Protein AF-A0AAD5XV17-F1 (afdb_monomer)

Solvent-accessible surface area (backbone atoms only — not comparable to full-atom values): 14178 Å² total; per-residue (Å²): 140,89,82,87,85,79,83,59,68,72,59,53,64,51,55,61,66,57,75,76,60,83,88,64,89,83,74,47,73,63,58,50,52,44,51,54,41,45,53,41,45,53,62,19,65,78,64,78,39,76,75,42,46,51,56,37,34,54,51,50,46,48,44,51,76,70,63,31,58,96,79,44,56,69,68,68,70,37,60,87,50,55,76,66,59,27,37,53,48,52,24,41,49,46,41,48,51,55,50,28,56,75,69,77,46,57,70,95,65,80,87,77,72,55,67,68,62,52,30,28,78,70,71,76,42,80,38,68,50,76,50,83,78,93,61,105,62,78,57,53,60,57,48,38,50,47,46,43,59,32,37,38,74,72,35,37,65,58,52,48,53,51,29,53,50,46,29,54,56,29,62,32,72,70,38,43,74,78,36,93,60,65,44,54,52,62,56,30,69,76,32,71,90,66,43,73,55,69,73,59,48,64,37,64,90,46,30,53,62,48,47,51,50,34,52,51,45,54,56,51,48,51,24,56,74,70,75,43,50,70,66,60,50,52,73,58,36,76,47,75,49,113

Nearest PDB structures (foldseek):
  7q5s-assembly1_C  TM=8.677E-01  e=3.007E-10  Thermochaetoides thermophila DSM 1495
  8psl-assembly1_G  TM=8.415E-01  e=9.198E-10  Saccharomyces cerevisiae
  6ql9-assembly1_L  TM=8.470E-01  e=1.216E-09  Saccharomyces cerevisiae S288C
  8psp-assembly1_G  TM=8.493E-01  e=1.938E-09  Saccharomyces cerevisiae
  4v58-assembly1_H  TM=8.532E-01  e=2.814E-09  Thermomyces lanuginosus

Secondary structure (DSSP, 8-state):
----SSSSHHHHHHHHHHTTS---TT--HHHHHHHHHHHHHHHHHHHT-HHHHHHHHHHHHHIIIIISGGG--HHHHGGGS-HHHHHHHHHHHHHHHHHHHHTT----------HHHHHHHTTS---EEE-----S-THHHHHHHHHHHHTHHHHHHHHHHHHHHHHHHHTSHHHHHH-S----HHHHHH-GGGSPPHHHHHSHHHHHHHHHHHHHHHHHHHHHHTT--HHHHHHT-SEEE-

Sequence (242 aa):
MSYDSYSFMGGESIKESFSANAVEDETTELELAVNVLGIALKAAAEADGRGKYALVAVIFAHLHSRLLSDNNDIHAVARNFSSESRASIIRTYYLAHTALKRHDLLPPAPIESSALFAAAKSGRANLLAVFGGQGNVEEYFDELVVLFNTYEAHARNFITQGALTLAHHSSSSEAQANYSSKIDVLGWLANAGSRPSTEHLLATHLSLPLIGLTQLTNYYITFKILEKTPGELRDMLAGELG

Foldseek 3Di:
DDDDDPPPPVVVVLVVVVVPDDDDPDDDPLLVLLVSLLVLLVVCVVVVDLVSLLVNLVSLVCCVVPVCPPLHDLCVSLVPPDPVSSLSSLQSNLSNQLVCVVSVSHPDDPLRDDPQLVCLVVVNDAAEAEQDDDDLDLCLLVLVLSLCRSVVNFQVVVLVVLQVVQQVVCPDPVNCVVPVDGRRSVVCSVDVVPDDDSVVCSPCSNVVSSSVSSSVSVLRSVCVSSVHDSVVVVVSHPYYYD

pLDDT: mean 84.74, std 16.41, range [33.69, 98.19]

InterPro domains:
  IPR001227 Acyl transferase domain superfamily [G3DSA:3.40.366.10] (113-242)
  IPR041099 Fatty acid synthase subunit beta, N-terminal domain [PF17828] (20-98)
  IPR050830 Fungal fatty acid synthase [PTHR10982] (70-240)

Structure (mmCIF, N/CA/C/O backbone):
data_AF-A0AAD5XV17-F1
#
_entry.id   AF-A0AAD5XV17-F1
#
loop_
_atom_site.group_PDB
_atom_site.id
_atom_site.type_symbol
_atom_site.label_atom_id
_atom_site.label_alt_id
_atom_site.label_comp_id
_atom_site.label_asym_id
_atom_site.label_entity_id
_atom_site.label_seq_id
_atom_site.pdbx_PDB_ins_code
_atom_site.Cartn_x
_atom_site.Cartn_y
_atom_site.Cartn_z
_atom_site.occupancy
_atom_site.B_iso_or_equiv
_atom_site.auth_seq_id
_atom_site.auth_comp_id
_atom_site.auth_asym_id
_atom_site.auth_atom_id
_atom_site.pdbx_PDB_model_num
ATOM 1 N N . MET A 1 1 ? 23.728 5.479 -44.734 1.00 38.00 1 MET A N 1
ATOM 2 C CA . MET A 1 1 ? 23.808 4.667 -43.503 1.00 38.00 1 MET A CA 1
ATOM 3 C C . MET A 1 1 ? 24.568 5.467 -42.463 1.00 38.00 1 MET A C 1
ATOM 5 O O . MET A 1 1 ? 25.773 5.611 -42.591 1.00 38.00 1 MET A O 1
ATOM 9 N N . SER A 1 2 ? 23.868 6.053 -41.498 1.00 33.69 2 SER A N 1
ATOM 10 C CA . SER A 1 2 ? 24.474 6.608 -40.287 1.00 33.69 2 SER A CA 1
ATOM 11 C C . SER A 1 2 ? 23.396 6.524 -39.213 1.00 33.69 2 SER A C 1
ATOM 13 O O . SER A 1 2 ? 22.339 7.131 -39.366 1.00 33.69 2 SER A O 1
ATOM 15 N N . TYR A 1 3 ? 23.609 5.647 -38.237 1.00 35.97 3 TYR A N 1
ATOM 16 C CA . TYR A 1 3 ? 22.727 5.422 -37.098 1.00 35.97 3 TYR A CA 1
ATOM 17 C C . TYR A 1 3 ? 23.517 5.742 -35.824 1.00 35.97 3 TYR A C 1
ATOM 19 O O . TYR A 1 3 ? 24.700 5.418 -35.732 1.00 35.97 3 TYR A O 1
ATOM 27 N N . ASP A 1 4 ? 22.800 6.352 -34.883 1.00 37.97 4 ASP A N 1
ATOM 28 C CA . ASP A 1 4 ? 23.022 6.394 -33.437 1.00 37.97 4 ASP A CA 1
ATOM 29 C C . ASP A 1 4 ? 24.173 7.215 -32.846 1.00 37.97 4 ASP A C 1
ATOM 31 O O . ASP A 1 4 ? 25.279 6.743 -32.607 1.00 37.97 4 ASP A O 1
ATOM 35 N N . SER A 1 5 ? 23.819 8.431 -32.419 1.00 34.31 5 SER A N 1
ATOM 36 C CA . SER A 1 5 ? 24.533 9.187 -31.378 1.00 34.31 5 SER A CA 1
ATOM 37 C C . SER A 1 5 ? 23.618 9.786 -30.293 1.00 34.31 5 SER A C 1
ATOM 39 O O . SER A 1 5 ? 24.092 10.514 -29.426 1.00 34.31 5 SER A O 1
ATOM 41 N N . TYR A 1 6 ? 22.318 9.458 -30.261 1.00 38.41 6 TYR A N 1
ATOM 42 C CA . TYR A 1 6 ? 21.361 10.115 -29.349 1.00 38.41 6 TYR A CA 1
ATOM 43 C C . TYR A 1 6 ? 21.005 9.352 -28.061 1.00 38.41 6 TYR A C 1
ATOM 45 O O . TYR A 1 6 ? 20.330 9.911 -27.201 1.00 38.41 6 TYR A O 1
ATOM 53 N N . SER A 1 7 ? 21.480 8.117 -27.862 1.00 42.75 7 SER A N 1
ATOM 54 C CA . SER A 1 7 ? 21.086 7.307 -26.692 1.00 42.75 7 SER A CA 1
ATOM 55 C C . SER A 1 7 ? 21.984 7.463 -25.451 1.00 42.75 7 SER A C 1
ATOM 57 O O . SER A 1 7 ? 21.656 6.907 -24.405 1.00 42.75 7 SER A O 1
ATOM 59 N N . PHE A 1 8 ? 23.105 8.191 -25.525 1.00 42.50 8 PHE A N 1
ATOM 60 C CA . PHE A 1 8 ? 24.118 8.187 -24.454 1.00 42.50 8 PHE A CA 1
ATOM 61 C C . PHE A 1 8 ? 24.021 9.371 -23.472 1.00 42.50 8 PHE A C 1
ATOM 63 O O . PHE A 1 8 ? 24.351 9.220 -22.298 1.00 42.50 8 PHE A O 1
ATOM 70 N N . MET A 1 9 ? 23.493 10.526 -23.902 1.00 41.09 9 MET A N 1
ATOM 71 C CA . MET A 1 9 ? 23.481 11.745 -23.071 1.00 41.09 9 MET A CA 1
ATOM 72 C C . MET A 1 9 ? 22.548 11.674 -21.850 1.00 41.09 9 MET A C 1
ATOM 74 O O . MET A 1 9 ? 22.769 12.373 -20.866 1.00 41.09 9 MET A O 1
ATOM 78 N N . GLY A 1 10 ? 21.522 10.817 -21.871 1.00 43.50 10 GLY A N 1
ATOM 79 C CA . GLY A 1 10 ? 20.617 10.657 -20.726 1.00 43.50 10 GLY A CA 1
ATOM 80 C C . GLY A 1 10 ? 21.260 9.953 -19.524 1.00 43.50 10 GLY A C 1
ATOM 81 O O . GLY A 1 10 ? 20.872 10.214 -18.389 1.00 43.50 10 GLY A O 1
ATOM 82 N N . GLY A 1 11 ? 22.247 9.079 -19.759 1.00 45.03 11 GLY A N 1
ATOM 83 C CA . GLY A 1 11 ? 22.896 8.299 -18.700 1.00 45.03 11 GLY A CA 1
ATOM 84 C C . GLY A 1 11 ? 23.959 9.077 -17.918 1.00 45.03 11 GLY A C 1
ATOM 85 O O . GLY A 1 11 ? 24.140 8.833 -16.727 1.00 45.03 11 GLY A O 1
ATOM 86 N N . GLU A 1 12 ? 24.644 10.027 -18.559 1.00 48.38 12 GLU A N 1
ATOM 87 C CA . GLU A 1 12 ? 25.715 10.812 -17.922 1.00 48.38 12 GLU A CA 1
ATOM 88 C C . GLU A 1 12 ? 25.178 11.849 -16.933 1.00 48.38 12 GLU A C 1
ATOM 90 O O . GLU A 1 12 ? 25.694 11.950 -15.823 1.00 48.38 12 GLU A O 1
ATOM 95 N N . SER A 1 13 ? 24.074 12.524 -17.267 1.00 48.22 13 SER A N 1
ATOM 96 C CA . SER A 1 13 ? 23.427 13.481 -16.356 1.00 48.22 13 SER A CA 1
ATOM 97 C C . SER A 1 13 ? 22.954 12.823 -15.051 1.00 48.22 13 SER A C 1
ATOM 99 O O . SER A 1 13 ? 22.981 13.447 -13.993 1.00 48.22 13 SER A O 1
ATOM 101 N N . ILE A 1 14 ? 22.578 11.541 -15.107 1.00 54.09 14 ILE A N 1
ATOM 102 C CA . ILE A 1 14 ? 22.181 10.771 -13.927 1.00 54.09 14 ILE A CA 1
ATOM 103 C C . ILE A 1 14 ? 23.413 10.433 -13.073 1.00 54.09 14 ILE A C 1
ATOM 105 O O . ILE A 1 14 ? 23.367 10.607 -11.854 1.00 54.09 14 ILE A O 1
ATOM 109 N N . LYS A 1 15 ? 24.537 10.030 -13.686 1.00 52.56 15 LYS A N 1
ATOM 110 C CA . LYS A 1 15 ? 25.798 9.758 -12.967 1.00 52.56 15 LYS A CA 1
ATOM 111 C C . LYS A 1 15 ? 26.299 10.960 -12.165 1.00 52.56 15 LYS A C 1
ATOM 113 O O . LYS A 1 15 ? 26.796 10.774 -11.059 1.00 52.56 15 LYS A O 1
ATOM 118 N N . GLU A 1 16 ? 26.144 12.176 -12.679 1.00 48.38 16 GLU A N 1
ATOM 119 C CA . GLU A 1 16 ? 26.560 13.383 -11.952 1.00 48.38 16 GLU A CA 1
ATOM 120 C C . GLU A 1 16 ? 25.706 13.630 -10.700 1.00 48.38 16 GLU A C 1
ATOM 122 O O . GLU A 1 16 ? 26.248 13.954 -9.644 1.00 48.38 16 GLU A O 1
ATOM 127 N N . SER A 1 17 ? 24.394 13.365 -10.756 1.00 50.09 17 SER A N 1
ATOM 128 C CA . SER A 1 17 ? 23.529 13.421 -9.566 1.00 50.09 17 SER A CA 1
ATOM 129 C C . SER A 1 17 ? 23.813 12.324 -8.528 1.00 50.09 17 SER A C 1
ATOM 131 O O . SER A 1 17 ? 23.491 12.508 -7.355 1.00 50.09 17 SER A O 1
ATOM 133 N N . PHE A 1 18 ? 24.455 11.218 -8.923 1.00 50.41 18 PHE A N 1
ATOM 134 C CA . PHE A 1 18 ? 24.879 10.149 -8.008 1.00 50.41 18 PHE A CA 1
ATOM 135 C C . PHE A 1 18 ? 26.090 10.532 -7.147 1.00 50.41 18 PHE A C 1
ATOM 137 O O . PHE A 1 18 ? 26.239 10.007 -6.049 1.00 50.41 18 PHE A O 1
ATOM 144 N N . SER A 1 19 ? 26.946 11.451 -7.603 1.00 45.47 19 SER A N 1
ATOM 145 C CA . SER A 1 19 ? 28.209 11.762 -6.916 1.00 45.47 19 SER A CA 1
ATOM 146 C C . SER A 1 19 ? 28.057 12.664 -5.682 1.00 45.47 19 SER A C 1
ATOM 148 O O . SER A 1 19 ? 29.038 12.866 -4.967 1.00 45.47 19 SER A O 1
ATOM 150 N N . ALA A 1 20 ? 26.879 13.247 -5.440 1.00 44.50 20 ALA A N 1
ATOM 151 C CA . ALA A 1 20 ? 26.711 14.299 -4.433 1.00 44.50 20 ALA A CA 1
ATOM 152 C C . ALA A 1 20 ? 26.150 13.821 -3.081 1.00 44.50 20 ALA A C 1
ATOM 154 O O . ALA A 1 20 ? 26.220 14.577 -2.114 1.00 44.50 20 ALA A O 1
ATOM 155 N N . ASN A 1 21 ? 25.631 12.592 -2.982 1.00 40.34 21 ASN A N 1
ATOM 156 C CA . ASN A 1 21 ? 25.053 12.070 -1.742 1.00 40.34 21 ASN A CA 1
ATOM 157 C C . ASN A 1 21 ? 25.838 10.845 -1.266 1.00 40.34 21 ASN A C 1
ATOM 159 O O . ASN A 1 21 ? 26.002 9.877 -2.001 1.00 40.34 21 ASN A O 1
ATOM 163 N N . ALA A 1 22 ? 26.354 10.955 -0.044 1.00 41.72 22 ALA A N 1
ATOM 164 C CA . ALA A 1 22 ? 27.235 10.026 0.646 1.00 41.72 22 ALA A CA 1
ATOM 165 C C . ALA A 1 22 ? 26.889 8.541 0.431 1.00 41.72 22 ALA A C 1
ATOM 167 O O . ALA A 1 22 ? 25.766 8.109 0.672 1.00 41.72 22 ALA A O 1
ATOM 168 N N . VAL A 1 23 ? 27.898 7.766 0.027 1.00 43.19 23 VAL A N 1
ATOM 169 C CA . VAL A 1 23 ? 27.880 6.303 0.092 1.00 43.19 23 VAL A CA 1
ATOM 170 C C . VAL A 1 23 ? 28.086 5.927 1.560 1.00 43.19 23 VAL A C 1
ATOM 172 O O . VAL A 1 23 ? 29.214 5.942 2.052 1.00 43.19 23 VAL A O 1
ATOM 175 N N . GLU A 1 24 ? 26.989 5.680 2.272 1.00 45.38 24 GLU A N 1
ATOM 176 C CA . GLU A 1 24 ? 27.004 4.929 3.530 1.00 45.38 24 GLU A CA 1
ATOM 177 C C . GLU A 1 24 ? 27.314 3.445 3.246 1.00 45.38 24 GLU A C 1
ATOM 179 O O . GLU A 1 24 ? 27.042 2.940 2.152 1.00 45.38 24 GLU A O 1
ATOM 184 N N . ASP A 1 25 ? 27.935 2.779 4.223 1.00 46.62 25 ASP A N 1
ATOM 185 C CA . ASP A 1 25 ? 28.370 1.376 4.188 1.00 46.62 25 ASP A CA 1
ATOM 186 C C . ASP A 1 25 ? 27.303 0.425 3.591 1.00 46.62 25 ASP A C 1
ATOM 188 O O . ASP A 1 25 ? 26.147 0.422 4.005 1.00 46.62 25 ASP A O 1
ATOM 192 N N . GLU A 1 26 ? 27.734 -0.384 2.614 1.00 59.28 26 GLU A N 1
ATOM 193 C CA . GLU A 1 26 ? 27.025 -1.499 1.952 1.00 59.28 26 GLU A CA 1
ATOM 194 C C . GLU A 1 26 ? 25.595 -1.232 1.423 1.00 59.28 26 GLU A C 1
ATOM 196 O O . GLU A 1 26 ? 24.651 -1.958 1.730 1.00 59.28 26 GLU A O 1
ATOM 201 N N . THR A 1 27 ? 25.425 -0.267 0.508 1.00 72.19 27 THR A N 1
ATOM 202 C CA . THR A 1 27 ? 24.212 -0.222 -0.340 1.00 72.19 27 THR A CA 1
ATOM 203 C C . THR A 1 27 ? 24.120 -1.491 -1.194 1.00 72.19 27 THR A C 1
ATOM 205 O O . THR A 1 27 ? 24.999 -1.759 -2.020 1.00 72.19 27 THR A O 1
ATOM 208 N N . THR A 1 28 ? 23.048 -2.268 -1.032 1.00 87.94 28 THR A N 1
ATOM 209 C CA . THR A 1 28 ? 22.846 -3.494 -1.823 1.00 87.94 28 THR A CA 1
ATOM 210 C C . THR A 1 28 ? 22.586 -3.185 -3.304 1.00 87.94 28 THR A C 1
ATOM 212 O O . THR A 1 28 ? 22.106 -2.108 -3.663 1.00 87.94 28 THR A O 1
ATOM 215 N N . GLU A 1 29 ? 22.834 -4.157 -4.191 1.00 89.62 29 GLU A 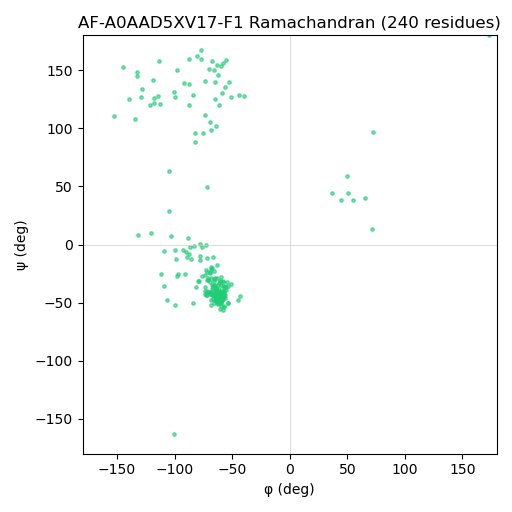N 1
ATOM 216 C CA . GLU A 1 29 ? 22.519 -4.023 -5.626 1.00 89.62 29 GLU A CA 1
ATOM 217 C C . GLU A 1 29 ? 21.031 -3.693 -5.859 1.00 89.62 29 GLU A C 1
ATOM 219 O O . GLU A 1 29 ? 20.698 -2.886 -6.729 1.00 89.62 29 GLU A O 1
ATOM 224 N N . LEU A 1 30 ? 20.138 -4.251 -5.031 1.00 90.69 30 LEU A N 1
ATOM 225 C CA . LEU A 1 30 ? 18.706 -3.964 -5.074 1.00 90.69 30 LEU A CA 1
ATOM 226 C C . LEU A 1 30 ? 18.389 -2.520 -4.689 1.00 90.69 30 LEU A C 1
ATOM 228 O O . LEU A 1 30 ? 17.666 -1.850 -5.425 1.00 90.69 30 LEU A O 1
ATOM 232 N N . GLU A 1 31 ? 18.917 -2.032 -3.566 1.00 91.75 31 GLU A N 1
ATOM 233 C CA . GLU A 1 31 ? 18.700 -0.645 -3.137 1.00 91.75 31 GLU A CA 1
ATOM 234 C C . GLU A 1 31 ? 19.228 0.337 -4.177 1.00 91.75 31 GLU A C 1
ATOM 236 O O . GLU A 1 31 ? 18.535 1.295 -4.520 1.00 91.75 31 GLU A O 1
ATOM 241 N N . LEU A 1 32 ? 20.399 0.066 -4.760 1.00 92.94 32 LEU A N 1
ATOM 242 C CA . LEU A 1 32 ? 20.940 0.893 -5.831 1.00 92.94 32 LEU A CA 1
ATOM 243 C C . LEU A 1 32 ? 20.020 0.900 -7.060 1.00 92.94 32 LEU A C 1
ATOM 245 O O . LEU A 1 32 ? 19.670 1.975 -7.551 1.00 92.94 32 LEU A O 1
ATOM 249 N N . ALA A 1 33 ? 19.593 -0.270 -7.545 1.00 92.81 33 ALA A N 1
ATOM 250 C CA . ALA A 1 33 ? 18.712 -0.373 -8.709 1.00 92.81 33 ALA A CA 1
ATOM 251 C C . ALA A 1 33 ? 17.371 0.344 -8.486 1.00 92.81 33 ALA A C 1
ATOM 253 O O . ALA A 1 33 ? 16.890 1.065 -9.364 1.00 92.81 33 ALA A O 1
ATOM 254 N N . VAL A 1 34 ? 16.792 0.194 -7.295 1.00 94.38 34 VAL A N 1
ATOM 255 C CA . VAL A 1 34 ? 15.563 0.877 -6.875 1.00 94.38 34 VAL A CA 1
ATOM 256 C C . VAL A 1 34 ? 15.774 2.389 -6.794 1.00 94.38 34 VAL A C 1
ATOM 258 O O . VAL A 1 34 ? 14.938 3.144 -7.288 1.00 94.38 34 VAL A O 1
ATOM 261 N N . ASN A 1 35 ? 16.887 2.854 -6.231 1.00 94.69 35 ASN A N 1
ATOM 262 C CA . ASN A 1 35 ? 17.187 4.282 -6.131 1.00 94.69 35 ASN A CA 1
ATOM 263 C C . ASN A 1 35 ? 17.350 4.917 -7.522 1.00 94.69 35 ASN A C 1
ATOM 265 O O . ASN A 1 35 ? 16.750 5.959 -7.800 1.00 94.69 35 ASN A O 1
ATOM 269 N N . VAL A 1 36 ? 18.082 4.258 -8.431 1.00 95.00 36 VAL A N 1
ATOM 270 C CA . VAL A 1 36 ? 18.199 4.673 -9.843 1.00 95.00 36 VAL A CA 1
ATOM 271 C C . VAL A 1 36 ? 16.818 4.719 -10.505 1.00 95.00 36 VAL A C 1
ATOM 273 O O . VAL A 1 36 ? 16.491 5.695 -11.185 1.00 95.00 36 VAL A O 1
ATOM 276 N N . LEU A 1 37 ? 15.989 3.694 -10.285 1.00 95.44 37 LEU A N 1
ATOM 277 C CA . LEU A 1 37 ? 14.625 3.625 -10.811 1.00 95.44 37 LEU A CA 1
ATOM 278 C C . LEU A 1 37 ? 13.764 4.792 -10.307 1.00 95.44 37 LEU A C 1
ATOM 280 O O . LEU A 1 37 ? 13.054 5.409 -11.101 1.00 95.44 37 LEU A O 1
ATOM 284 N N . GLY A 1 38 ? 13.854 5.128 -9.019 1.00 95.56 38 GLY A N 1
ATOM 285 C CA . GLY A 1 38 ? 13.135 6.249 -8.412 1.00 95.56 38 GLY A CA 1
ATOM 286 C C . GLY A 1 38 ? 13.538 7.603 -9.000 1.00 95.56 38 GLY A C 1
ATOM 287 O O . GLY A 1 38 ? 12.669 8.412 -9.338 1.00 95.56 38 GLY A O 1
ATOM 288 N N . ILE A 1 39 ? 14.840 7.832 -9.202 1.00 94.56 39 ILE A N 1
ATOM 289 C CA . ILE A 1 39 ? 15.361 9.050 -9.846 1.00 94.56 39 ILE A CA 1
ATOM 290 C C . ILE A 1 39 ? 14.862 9.147 -11.293 1.00 94.56 39 ILE A C 1
ATOM 292 O O . ILE A 1 39 ? 14.327 10.184 -11.696 1.00 94.56 39 ILE A O 1
ATOM 296 N N . ALA A 1 40 ? 14.983 8.062 -12.064 1.00 94.12 40 ALA A N 1
ATOM 297 C CA . ALA A 1 40 ? 14.522 8.017 -13.450 1.00 94.12 40 ALA A CA 1
ATOM 298 C C . ALA A 1 40 ? 13.007 8.255 -13.553 1.00 94.12 40 ALA A C 1
ATOM 300 O O . ALA A 1 40 ? 12.553 8.999 -14.426 1.00 94.12 40 ALA A O 1
ATOM 301 N N . LEU A 1 41 ? 12.226 7.675 -12.637 1.00 94.94 41 LEU A N 1
ATOM 302 C CA . LEU A 1 41 ? 10.780 7.854 -12.579 1.00 94.94 41 LEU A CA 1
ATOM 303 C C . LEU A 1 41 ? 10.396 9.309 -12.291 1.00 94.94 41 LEU A C 1
ATOM 305 O O . LEU A 1 41 ? 9.524 9.852 -12.971 1.00 94.94 41 LEU A O 1
ATOM 309 N N . LYS A 1 42 ? 11.064 9.955 -11.329 1.00 93.00 42 LYS A N 1
ATOM 310 C CA . LYS A 1 42 ? 10.841 11.373 -11.018 1.00 93.00 42 LYS A CA 1
ATOM 311 C C . LYS A 1 42 ? 11.159 12.262 -12.225 1.00 93.00 42 LYS A C 1
ATOM 313 O O . LYS A 1 42 ? 10.329 13.074 -12.626 1.00 93.00 42 LYS A O 1
ATOM 318 N N . ALA A 1 43 ? 12.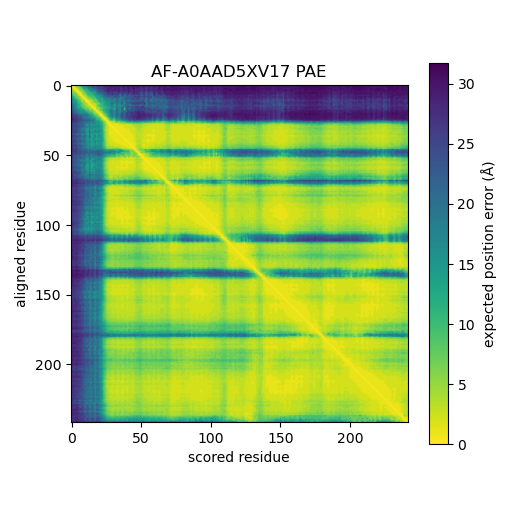310 12.043 -12.861 1.00 90.88 43 ALA A N 1
ATOM 319 C CA . ALA A 1 43 ? 12.728 12.799 -14.043 1.00 90.88 43 ALA A CA 1
ATOM 320 C C . ALA A 1 43 ? 11.813 12.582 -15.267 1.00 90.88 43 ALA A C 1
ATOM 322 O O . ALA A 1 43 ? 11.708 13.463 -16.130 1.00 90.88 43 ALA A O 1
ATOM 323 N N . ALA A 1 44 ? 11.175 11.410 -15.371 1.00 91.12 44 ALA A N 1
ATOM 324 C CA . ALA A 1 44 ? 10.176 11.118 -16.395 1.00 91.12 44 ALA A CA 1
ATOM 325 C C . ALA A 1 44 ? 8.853 11.852 -16.124 1.00 91.12 44 ALA A C 1
ATOM 327 O O . ALA A 1 44 ? 8.306 12.457 -17.045 1.00 91.12 44 ALA A O 1
ATOM 328 N N . ALA A 1 45 ? 8.390 11.859 -14.869 1.00 88.44 45 ALA A N 1
ATOM 329 C CA . ALA A 1 45 ? 7.144 12.511 -14.465 1.00 88.44 45 ALA A CA 1
ATOM 330 C C . ALA A 1 45 ? 7.176 14.043 -14.625 1.00 88.44 45 ALA A C 1
ATOM 332 O O . ALA A 1 45 ? 6.167 14.637 -14.986 1.00 88.44 45 ALA A O 1
ATOM 333 N N . GLU A 1 46 ? 8.326 14.687 -14.399 1.00 86.25 46 GLU A N 1
ATOM 334 C CA . GLU A 1 46 ? 8.469 16.150 -14.524 1.00 86.25 46 GLU A CA 1
ATOM 335 C C . GLU A 1 46 ? 8.441 16.657 -15.977 1.00 86.25 46 GLU A C 1
ATOM 337 O O . GLU A 1 46 ? 8.129 17.820 -16.218 1.00 86.25 46 GLU A O 1
ATOM 342 N N . ALA A 1 47 ? 8.782 15.810 -16.951 1.00 76.75 47 ALA A N 1
ATOM 343 C CA . ALA A 1 47 ? 8.937 16.214 -18.352 1.00 76.75 47 ALA A CA 1
ATOM 344 C C . ALA A 1 47 ? 7.837 15.686 -19.292 1.00 76.75 47 ALA A C 1
ATOM 346 O O . ALA A 1 47 ? 7.868 16.015 -20.475 1.00 76.75 47 ALA A O 1
ATOM 347 N N . ASP A 1 48 ? 6.927 14.843 -18.789 1.00 67.94 48 ASP A N 1
ATOM 348 C CA . ASP A 1 48 ? 5.777 14.242 -19.493 1.00 67.94 48 ASP A CA 1
ATOM 349 C C . ASP A 1 48 ? 6.082 13.691 -20.908 1.00 67.94 48 ASP A C 1
ATOM 351 O O . ASP A 1 48 ? 5.315 13.816 -21.861 1.00 67.94 48 ASP A O 1
ATOM 355 N N . GLY A 1 49 ? 7.265 13.089 -21.071 1.00 64.62 49 GLY A N 1
ATOM 356 C CA . GLY A 1 49 ? 7.757 12.590 -22.355 1.00 64.62 49 GLY A CA 1
ATOM 357 C C . GLY A 1 49 ? 7.862 11.068 -22.389 1.00 64.62 49 GLY A C 1
ATOM 358 O O . GLY A 1 49 ? 8.654 10.483 -21.647 1.00 64.62 49 GLY A O 1
ATOM 359 N N . ARG A 1 50 ? 7.155 10.415 -23.327 1.00 68.38 50 ARG A N 1
ATOM 360 C CA . ARG A 1 50 ? 7.166 8.944 -23.517 1.00 68.38 50 ARG A CA 1
ATOM 361 C C . ARG A 1 50 ? 8.581 8.350 -23.621 1.00 68.38 50 ARG A C 1
ATOM 363 O O . ARG A 1 50 ? 8.824 7.255 -23.128 1.00 68.38 50 ARG A O 1
ATOM 370 N N . GLY A 1 51 ? 9.527 9.091 -24.207 1.00 72.69 51 GLY A N 1
ATOM 371 C CA . GLY A 1 51 ? 10.928 8.671 -24.339 1.00 72.69 51 GLY A CA 1
ATOM 372 C C . GLY A 1 51 ? 11.666 8.484 -23.007 1.00 72.69 51 GLY A C 1
ATOM 373 O O . GLY A 1 51 ? 12.539 7.627 -22.921 1.00 72.69 51 GLY A O 1
ATOM 374 N N . LYS A 1 52 ? 11.300 9.212 -21.941 1.00 78.94 52 LYS A N 1
ATOM 375 C CA . LYS A 1 52 ? 11.933 9.047 -20.618 1.00 78.94 52 LYS A CA 1
ATOM 376 C C . LYS A 1 52 ? 11.405 7.826 -19.864 1.00 78.94 52 LYS A C 1
ATOM 378 O O . LYS A 1 52 ? 12.168 7.171 -19.159 1.00 78.94 52 LYS A O 1
ATOM 383 N N . TYR A 1 53 ? 10.141 7.459 -20.076 1.00 91.00 53 TYR A N 1
ATOM 384 C CA . TYR A 1 53 ? 9.592 6.213 -19.536 1.00 91.00 53 TYR A CA 1
ATOM 385 C C . TYR A 1 53 ? 10.215 4.963 -20.170 1.00 91.00 53 TYR A C 1
ATOM 387 O O . TYR A 1 53 ? 10.202 3.908 -19.543 1.00 91.00 53 TYR A O 1
ATOM 395 N N . ALA A 1 54 ? 10.833 5.067 -21.354 1.00 90.06 54 ALA A N 1
ATOM 396 C CA . ALA A 1 54 ? 11.603 3.964 -21.928 1.00 90.06 54 ALA A CA 1
ATOM 397 C C . ALA A 1 54 ? 12.824 3.600 -21.062 1.00 90.06 54 ALA A C 1
ATOM 399 O O . ALA A 1 54 ? 13.093 2.421 -20.854 1.00 90.06 54 ALA A O 1
ATOM 400 N N . LEU A 1 55 ? 13.522 4.591 -20.490 1.00 90.50 55 LEU A N 1
ATOM 401 C CA . LEU A 1 55 ? 14.623 4.333 -19.555 1.00 90.50 55 LEU A CA 1
ATOM 402 C C . LEU A 1 55 ? 14.117 3.662 -18.270 1.00 90.50 55 LEU A C 1
ATOM 404 O O . LEU A 1 55 ? 14.708 2.685 -17.814 1.00 90.50 55 LEU A O 1
ATOM 408 N N . VAL A 1 56 ? 12.991 4.143 -17.727 1.00 94.56 56 VAL A N 1
ATOM 409 C CA . VAL A 1 56 ? 12.319 3.515 -16.574 1.00 94.56 56 VAL A CA 1
ATOM 410 C C . VAL A 1 56 ? 11.986 2.052 -16.884 1.00 94.56 56 VAL A C 1
ATOM 412 O O . VAL A 1 56 ? 12.248 1.186 -16.055 1.00 94.56 56 VAL A O 1
ATOM 415 N N . ALA A 1 57 ? 11.479 1.760 -18.086 1.00 93.56 57 ALA A N 1
ATOM 416 C CA . ALA A 1 57 ? 11.143 0.403 -18.514 1.00 93.56 57 ALA A CA 1
ATOM 417 C C . ALA A 1 57 ? 12.373 -0.514 -18.564 1.00 93.56 57 ALA A C 1
ATOM 419 O O . ALA A 1 57 ? 12.308 -1.647 -18.093 1.00 93.56 57 ALA 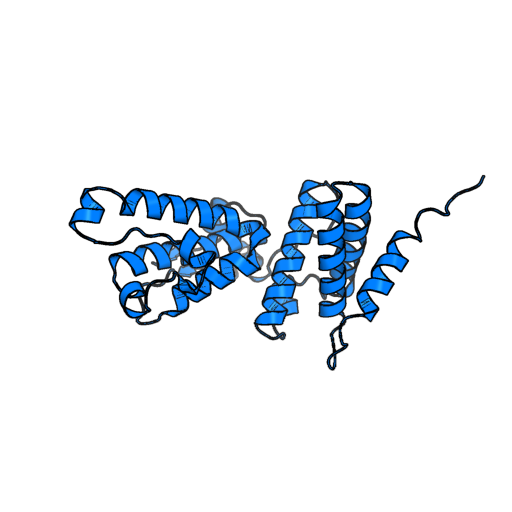A O 1
ATOM 420 N N . VAL A 1 58 ? 13.505 -0.020 -19.081 1.00 92.56 58 VAL A N 1
ATOM 421 C CA . VAL A 1 58 ? 14.766 -0.779 -19.139 1.00 92.56 58 VAL A CA 1
ATOM 422 C C . VAL A 1 58 ? 15.280 -1.106 -17.736 1.00 92.56 58 VAL A C 1
ATOM 424 O O . VAL A 1 58 ? 15.619 -2.257 -17.464 1.00 92.56 58 VAL A O 1
ATOM 427 N N . ILE A 1 59 ? 15.302 -0.124 -16.830 1.00 92.81 59 ILE A N 1
ATOM 428 C CA . ILE A 1 59 ? 15.749 -0.335 -15.444 1.00 92.81 59 ILE A CA 1
ATOM 429 C C . ILE A 1 59 ? 14.801 -1.301 -14.721 1.00 92.81 59 ILE A C 1
ATOM 431 O O . ILE A 1 59 ? 15.254 -2.224 -14.047 1.00 92.81 59 ILE A O 1
ATOM 435 N N . PHE A 1 60 ? 13.487 -1.135 -14.897 1.00 93.56 60 PHE A N 1
ATOM 436 C CA . PHE A 1 60 ? 12.481 -2.012 -14.299 1.00 93.56 60 PHE A CA 1
ATOM 437 C C . PHE A 1 60 ? 12.611 -3.459 -14.799 1.00 93.56 60 PHE A C 1
ATOM 439 O O . PHE A 1 60 ? 12.558 -4.392 -14.002 1.00 93.56 60 PHE A O 1
ATOM 446 N N . ALA A 1 61 ? 12.841 -3.661 -16.100 1.00 90.81 61 ALA A N 1
ATOM 447 C CA . ALA A 1 61 ? 13.083 -4.984 -16.676 1.00 90.81 61 ALA A CA 1
ATOM 448 C C . ALA A 1 61 ? 14.387 -5.616 -16.160 1.00 90.81 61 ALA A C 1
ATOM 450 O O . ALA A 1 61 ? 14.443 -6.825 -15.920 1.00 90.81 61 ALA A O 1
ATOM 451 N N . HIS A 1 62 ? 15.434 -4.812 -15.957 1.00 88.56 62 HIS A N 1
ATOM 452 C CA . HIS A 1 62 ? 16.672 -5.280 -15.337 1.00 88.56 62 HIS A CA 1
ATOM 453 C C . HIS A 1 62 ? 16.434 -5.743 -13.894 1.00 88.56 62 HIS A C 1
ATOM 455 O O . HIS A 1 62 ? 16.816 -6.858 -13.550 1.00 88.56 62 HIS A O 1
ATOM 461 N N . LEU A 1 63 ? 15.729 -4.942 -13.088 1.00 89.19 63 LEU A N 1
ATOM 462 C CA . LEU A 1 63 ? 15.354 -5.305 -11.719 1.00 89.19 63 LEU A CA 1
ATOM 463 C C . LEU A 1 63 ? 14.573 -6.627 -11.686 1.00 89.19 63 LEU A C 1
ATOM 465 O O . LEU A 1 63 ? 14.913 -7.514 -10.909 1.00 89.19 63 LEU A O 1
ATOM 469 N N . HIS A 1 64 ? 13.591 -6.795 -12.574 1.00 86.38 64 HIS A N 1
ATOM 470 C CA . HIS A 1 64 ? 12.808 -8.030 -12.663 1.00 86.38 64 HIS A CA 1
ATOM 471 C C . HIS A 1 64 ? 13.655 -9.246 -13.052 1.00 86.38 64 HIS A C 1
ATOM 473 O O . HIS A 1 64 ? 13.583 -10.286 -12.416 1.00 86.38 64 HIS A O 1
ATOM 479 N N . SER A 1 65 ? 14.472 -9.120 -14.097 1.00 85.25 65 SER A N 1
ATOM 480 C CA . SER A 1 65 ? 15.223 -10.258 -14.645 1.00 85.25 65 SER A CA 1
ATOM 481 C C . SER A 1 65 ? 16.435 -10.670 -13.811 1.00 85.25 65 SER A C 1
ATOM 483 O O . SER A 1 65 ? 16.864 -11.820 -13.897 1.00 85.25 65 SER A O 1
ATOM 485 N N . ARG A 1 66 ? 17.030 -9.743 -13.050 1.00 83.56 66 ARG A N 1
ATOM 486 C CA . ARG A 1 66 ? 18.257 -9.999 -12.283 1.00 83.56 66 ARG A CA 1
ATOM 487 C C . ARG A 1 66 ? 18.059 -10.069 -10.781 1.00 83.56 66 ARG A C 1
ATOM 489 O O . ARG A 1 66 ? 18.767 -10.842 -10.144 1.00 83.56 66 ARG A O 1
ATOM 496 N N . LEU A 1 67 ? 17.160 -9.260 -10.227 1.00 82.50 67 LEU A N 1
ATOM 497 C CA . LEU A 1 67 ? 17.109 -9.010 -8.784 1.00 82.50 67 LEU A CA 1
ATOM 498 C C . LEU A 1 67 ? 15.861 -9.602 -8.124 1.00 82.50 67 LEU A C 1
ATOM 500 O O . LEU A 1 67 ? 15.909 -9.950 -6.946 1.00 82.50 67 LEU A O 1
ATOM 504 N N . LEU A 1 68 ? 14.775 -9.791 -8.876 1.00 80.94 68 LEU A N 1
ATOM 505 C CA . LEU A 1 68 ? 13.652 -10.624 -8.449 1.00 80.94 68 LEU A CA 1
ATOM 506 C C . LEU A 1 68 ? 13.991 -12.095 -8.744 1.00 80.94 68 LEU A C 1
ATOM 508 O O . LEU A 1 68 ? 13.754 -12.610 -9.833 1.00 80.94 68 LEU A O 1
ATOM 512 N N . SER A 1 69 ? 14.650 -12.755 -7.785 1.00 64.06 69 SER A N 1
ATOM 513 C CA . SER A 1 69 ? 15.111 -14.150 -7.903 1.00 64.06 69 SER A CA 1
ATOM 514 C C . SER A 1 69 ? 13.957 -15.107 -8.242 1.00 64.06 69 SER A C 1
ATOM 516 O O . SER A 1 69 ? 12.921 -15.018 -7.593 1.00 64.06 69 SER A O 1
ATOM 518 N N . ASP A 1 70 ? 14.146 -16.039 -9.187 1.00 65.62 70 ASP A N 1
ATOM 519 C CA . ASP A 1 70 ? 13.242 -17.162 -9.534 1.00 65.62 70 ASP A CA 1
ATOM 520 C C . ASP A 1 70 ? 11.720 -16.872 -9.468 1.00 65.62 70 ASP A C 1
ATOM 522 O O . ASP A 1 70 ? 10.945 -17.704 -8.992 1.00 65.62 70 ASP A O 1
ATOM 526 N N . ASN A 1 71 ? 11.275 -15.720 -9.987 1.00 68.12 71 ASN A N 1
ATOM 527 C CA . ASN A 1 71 ? 9.869 -15.270 -9.989 1.00 68.12 71 ASN A CA 1
ATOM 528 C C . ASN A 1 71 ? 9.286 -14.991 -8.588 1.00 68.12 71 ASN A C 1
ATOM 530 O O . ASN A 1 71 ? 8.158 -15.383 -8.268 1.00 68.12 71 ASN A O 1
ATOM 534 N N . ASN A 1 72 ? 10.085 -14.380 -7.712 1.00 81.06 72 ASN A N 1
ATOM 535 C CA . ASN A 1 72 ? 9.605 -13.868 -6.436 1.00 81.06 72 ASN A CA 1
ATOM 536 C C . ASN A 1 72 ? 9.086 -12.437 -6.567 1.00 81.06 72 ASN A C 1
ATOM 538 O O . ASN A 1 72 ? 9.752 -11.561 -7.112 1.00 81.06 72 ASN A O 1
ATOM 542 N N . ASP A 1 73 ? 7.958 -12.184 -5.911 1.00 87.38 73 ASP A N 1
ATOM 543 C CA . ASP A 1 73 ? 7.407 -10.847 -5.745 1.00 87.38 73 ASP A CA 1
ATOM 544 C C . ASP A 1 73 ? 8.338 -9.926 -4.922 1.00 87.38 73 ASP A C 1
ATOM 546 O O . ASP A 1 73 ? 9.112 -10.369 -4.060 1.00 87.38 73 ASP A O 1
ATOM 550 N N . ILE A 1 74 ? 8.222 -8.612 -5.148 1.00 91.62 74 ILE A N 1
ATOM 551 C CA . ILE A 1 74 ? 9.029 -7.584 -4.480 1.00 91.62 74 ILE A CA 1
ATOM 552 C C . ILE A 1 74 ? 8.964 -7.673 -2.946 1.00 91.62 74 ILE A C 1
ATOM 554 O O . ILE A 1 74 ? 9.963 -7.400 -2.277 1.00 91.62 74 ILE A O 1
ATOM 558 N N . HIS A 1 75 ? 7.836 -8.098 -2.364 1.00 92.56 75 HIS A N 1
ATOM 559 C CA . HIS A 1 75 ? 7.689 -8.280 -0.919 1.00 92.56 75 HIS A CA 1
ATOM 560 C C . HIS A 1 75 ? 8.567 -9.410 -0.382 1.00 92.56 75 HIS A C 1
ATOM 562 O O . HIS A 1 75 ? 9.089 -9.299 0.731 1.00 92.56 75 HIS A O 1
ATOM 568 N N . ALA A 1 76 ? 8.746 -10.485 -1.153 1.00 90.31 76 ALA A N 1
ATOM 569 C CA . ALA A 1 76 ? 9.597 -11.601 -0.758 1.00 90.31 76 ALA A CA 1
ATOM 570 C C . ALA A 1 76 ? 11.075 -11.188 -0.759 1.00 90.31 76 ALA A C 1
ATOM 572 O O . ALA A 1 76 ? 11.795 -11.483 0.197 1.00 90.31 76 ALA A O 1
ATOM 573 N N . VAL A 1 77 ? 11.500 -10.441 -1.780 1.00 90.25 77 VAL A N 1
ATOM 574 C CA . VAL A 1 77 ? 12.886 -9.965 -1.906 1.00 90.25 77 VAL A CA 1
ATOM 575 C C . VAL A 1 77 ? 13.205 -8.881 -0.872 1.00 90.25 77 VAL A C 1
ATOM 577 O O . VAL A 1 77 ? 14.256 -8.916 -0.232 1.00 90.25 77 VAL A O 1
ATOM 580 N N . ALA A 1 78 ? 12.275 -7.957 -0.623 1.00 92.06 78 ALA A N 1
ATOM 581 C CA . ALA A 1 78 ? 12.473 -6.867 0.331 1.00 92.06 78 ALA A CA 1
ATOM 582 C C . ALA A 1 78 ? 12.358 -7.301 1.811 1.00 92.06 78 ALA A C 1
ATOM 584 O O . ALA A 1 78 ? 12.535 -6.479 2.712 1.00 92.06 78 ALA A O 1
ATOM 585 N N . ARG A 1 79 ? 12.059 -8.577 2.103 1.00 91.19 79 ARG A N 1
ATOM 586 C CA . ARG A 1 79 ? 11.754 -9.073 3.459 1.00 91.19 79 ARG A CA 1
ATOM 587 C C . ARG A 1 79 ? 12.863 -8.813 4.482 1.00 91.19 79 ARG A C 1
ATOM 589 O O . ARG A 1 79 ? 12.547 -8.459 5.617 1.00 91.19 79 ARG A O 1
ATOM 596 N N . ASN A 1 80 ? 14.119 -9.002 4.082 1.00 89.94 80 ASN A N 1
ATOM 597 C CA . ASN A 1 80 ? 15.281 -8.956 4.978 1.00 89.94 80 ASN A CA 1
ATOM 598 C C . ASN A 1 80 ? 15.852 -7.543 5.177 1.00 89.94 80 ASN A C 1
ATOM 600 O O . ASN A 1 80 ? 16.799 -7.373 5.939 1.00 89.94 80 ASN A O 1
ATOM 604 N N . PHE A 1 81 ? 15.281 -6.539 4.512 1.00 92.38 81 PHE A N 1
ATOM 605 C CA . PHE A 1 81 ? 15.681 -5.147 4.667 1.00 92.38 81 PHE A CA 1
ATOM 606 C C . PHE A 1 81 ? 15.062 -4.523 5.922 1.00 92.38 81 PHE A C 1
ATOM 608 O O . PHE A 1 81 ? 14.064 -5.014 6.466 1.00 92.38 81 PHE A O 1
ATOM 615 N N . SER A 1 82 ? 15.641 -3.401 6.361 1.00 94.31 82 SER A N 1
ATOM 616 C CA . SER A 1 82 ? 15.059 -2.554 7.405 1.00 94.31 82 SER A CA 1
ATOM 617 C C . SER A 1 82 ? 13.635 -2.121 7.025 1.00 94.31 82 SER A C 1
ATOM 619 O O . SER A 1 82 ? 13.258 -2.134 5.852 1.00 94.31 82 SER A O 1
ATOM 621 N N . SER A 1 83 ? 12.820 -1.726 8.009 1.00 91.56 83 SER A N 1
ATOM 622 C CA . SER A 1 83 ? 11.440 -1.289 7.737 1.00 91.56 83 SER A CA 1
ATOM 623 C C . SER A 1 83 ? 11.390 -0.121 6.741 1.00 91.56 83 SER A C 1
ATOM 625 O O . SER A 1 83 ? 10.564 -0.119 5.828 1.00 91.56 83 SER A O 1
ATOM 627 N N . GLU A 1 84 ? 12.322 0.825 6.874 1.00 92.25 84 GLU A N 1
ATOM 628 C CA . GLU A 1 84 ? 12.440 1.998 6.008 1.00 92.25 84 GLU A CA 1
ATOM 629 C C . GLU A 1 84 ? 12.882 1.628 4.585 1.00 92.25 84 GLU A C 1
ATOM 631 O O . GLU A 1 84 ? 12.175 1.955 3.627 1.00 92.25 84 GLU A O 1
ATOM 636 N N . SER A 1 85 ? 13.978 0.871 4.434 1.00 93.75 85 SER A N 1
ATOM 637 C CA . SER A 1 85 ? 14.445 0.407 3.118 1.00 93.75 85 SER A CA 1
ATOM 638 C C . SER A 1 85 ? 13.375 -0.439 2.429 1.00 93.75 85 SER A C 1
ATOM 640 O O . SER A 1 85 ? 13.052 -0.204 1.265 1.00 93.75 85 SER A O 1
ATOM 642 N N . ARG A 1 86 ? 12.742 -1.372 3.153 1.00 95.44 86 ARG A N 1
ATOM 643 C CA . ARG A 1 86 ? 11.657 -2.213 2.626 1.00 95.44 86 ARG A CA 1
ATOM 644 C C . ARG A 1 86 ? 10.486 -1.373 2.116 1.00 95.44 86 ARG A C 1
ATOM 646 O O . ARG A 1 86 ? 10.003 -1.617 1.010 1.00 95.44 86 ARG A O 1
ATOM 653 N N . ALA A 1 87 ? 10.042 -0.381 2.888 1.00 95.38 87 ALA A N 1
ATOM 654 C CA . ALA A 1 87 ? 8.973 0.525 2.478 1.00 95.38 87 ALA A CA 1
ATOM 655 C C . ALA A 1 87 ? 9.353 1.331 1.224 1.00 95.38 87 ALA A C 1
ATOM 657 O O . ALA A 1 87 ? 8.538 1.439 0.306 1.00 95.38 87 ALA A O 1
ATOM 658 N N . SER A 1 88 ? 10.581 1.852 1.158 1.00 95.94 88 SER A N 1
ATOM 659 C CA . SER A 1 88 ? 11.091 2.604 0.004 1.00 95.94 88 SER A CA 1
ATOM 660 C C . SER A 1 88 ? 11.164 1.751 -1.271 1.00 95.94 88 SER A C 1
ATOM 662 O O . SER A 1 88 ? 10.702 2.178 -2.336 1.00 95.94 88 SER A O 1
ATOM 664 N N . ILE A 1 89 ? 11.662 0.516 -1.150 1.00 96.00 89 ILE A N 1
ATOM 665 C CA . ILE A 1 89 ? 11.766 -0.463 -2.240 1.00 96.00 89 ILE A CA 1
ATOM 666 C C . ILE A 1 89 ? 10.389 -0.789 -2.818 1.00 96.00 89 ILE A C 1
ATOM 668 O O . ILE A 1 89 ? 10.155 -0.598 -4.014 1.00 96.00 89 ILE A O 1
ATOM 672 N N . ILE A 1 90 ? 9.459 -1.215 -1.961 1.00 96.44 90 ILE A N 1
ATOM 673 C CA . ILE A 1 90 ? 8.090 -1.571 -2.356 1.00 96.44 90 ILE A CA 1
ATOM 674 C C . ILE A 1 90 ? 7.388 -0.376 -3.013 1.00 96.44 90 ILE A C 1
ATOM 676 O O . ILE A 1 90 ? 6.767 -0.514 -4.072 1.00 96.44 90 ILE A O 1
ATOM 680 N N . ARG A 1 91 ? 7.513 0.812 -2.411 1.00 97.50 91 ARG A N 1
ATOM 681 C CA . ARG A 1 91 ? 6.895 2.040 -2.919 1.00 97.50 91 ARG A CA 1
ATOM 682 C C . ARG A 1 91 ? 7.380 2.376 -4.318 1.00 97.50 91 ARG A C 1
ATOM 684 O O . ARG A 1 91 ? 6.571 2.579 -5.225 1.00 97.50 91 ARG A O 1
ATOM 691 N N . THR A 1 92 ? 8.695 2.430 -4.497 1.00 97.12 92 THR A N 1
ATOM 692 C CA . THR A 1 92 ? 9.310 2.802 -5.774 1.00 97.12 92 THR A CA 1
ATOM 693 C C . THR A 1 92 ? 8.970 1.789 -6.860 1.00 97.12 92 THR A C 1
ATOM 695 O O . THR A 1 92 ? 8.610 2.183 -7.972 1.00 97.12 92 THR A O 1
ATOM 698 N N . TYR A 1 93 ? 8.986 0.497 -6.522 1.00 96.00 93 TYR A N 1
ATOM 699 C CA . TYR A 1 93 ? 8.585 -0.572 -7.428 1.00 96.00 93 TYR A CA 1
ATOM 700 C C . TYR A 1 93 ? 7.150 -0.387 -7.942 1.00 96.00 93 TYR A C 1
ATOM 702 O O . TYR A 1 93 ? 6.934 -0.336 -9.155 1.00 96.00 93 TYR A O 1
ATOM 710 N N . TYR A 1 94 ? 6.165 -0.214 -7.054 1.00 96.31 94 TYR A N 1
ATOM 711 C CA . TYR A 1 94 ? 4.768 -0.091 -7.482 1.00 96.31 94 TYR A CA 1
ATOM 712 C C . TYR A 1 94 ? 4.447 1.237 -8.175 1.00 96.31 94 TYR A C 1
ATOM 714 O O . TYR A 1 94 ? 3.593 1.269 -9.069 1.00 96.31 94 TYR A O 1
ATOM 722 N N . LEU A 1 95 ? 5.136 2.324 -7.813 1.00 96.50 95 LEU A N 1
ATOM 723 C CA . LEU A 1 95 ? 5.056 3.591 -8.543 1.00 96.50 95 LEU A CA 1
ATOM 724 C C . LEU A 1 95 ? 5.557 3.427 -9.984 1.00 96.50 95 LEU A C 1
ATOM 726 O O . LEU A 1 95 ? 4.864 3.842 -10.918 1.00 96.50 95 LEU A O 1
ATOM 730 N N . ALA A 1 96 ? 6.712 2.780 -10.172 1.00 95.56 96 ALA A N 1
ATOM 731 C CA . ALA A 1 96 ? 7.264 2.497 -11.493 1.00 95.56 96 ALA A CA 1
ATOM 732 C C . ALA A 1 96 ? 6.353 1.557 -12.292 1.00 95.56 96 ALA A C 1
ATOM 734 O O . ALA A 1 96 ? 5.986 1.888 -13.418 1.00 95.56 96 ALA A O 1
ATOM 735 N N . HIS A 1 97 ? 5.903 0.451 -11.692 1.00 94.25 97 HIS A N 1
ATOM 736 C CA . HIS A 1 97 ? 4.972 -0.498 -12.308 1.00 94.25 97 HIS A CA 1
ATOM 737 C C . HIS A 1 97 ? 3.708 0.205 -12.827 1.00 94.25 97 HIS A C 1
ATOM 739 O O . HIS A 1 97 ? 3.340 0.084 -13.996 1.00 94.25 97 HIS A O 1
ATOM 745 N N . THR A 1 98 ? 3.072 1.019 -11.981 1.00 93.62 98 THR A N 1
ATOM 746 C CA . THR A 1 98 ? 1.838 1.742 -12.328 1.00 93.62 98 THR A CA 1
ATOM 747 C C . THR A 1 98 ? 2.071 2.814 -13.390 1.00 93.62 98 THR A C 1
ATOM 749 O O . THR A 1 98 ? 1.193 3.082 -14.212 1.00 93.62 98 THR A O 1
ATOM 752 N N . ALA A 1 99 ? 3.232 3.469 -13.386 1.00 93.81 99 ALA A N 1
ATOM 753 C CA . ALA A 1 99 ? 3.587 4.429 -14.423 1.00 93.81 99 ALA A CA 1
ATOM 754 C C . ALA A 1 99 ? 3.824 3.736 -15.774 1.00 93.81 99 ALA A C 1
ATOM 756 O O . ALA A 1 99 ? 3.232 4.132 -16.774 1.00 93.81 99 ALA A O 1
ATOM 757 N N . LEU A 1 100 ? 4.600 2.652 -15.801 1.00 94.06 100 LEU A N 1
ATOM 758 C CA . LEU A 1 100 ? 4.859 1.880 -17.018 1.00 94.06 100 LEU A CA 1
ATOM 759 C C . LEU A 1 100 ? 3.582 1.270 -17.602 1.00 94.06 100 LEU A C 1
ATOM 761 O O . LEU A 1 100 ? 3.381 1.337 -18.814 1.00 94.06 100 LEU A O 1
ATOM 765 N N . LYS A 1 101 ? 2.688 0.754 -16.749 1.00 91.94 101 LYS A N 1
ATOM 766 C CA . LYS A 1 101 ? 1.372 0.241 -17.157 1.00 91.94 101 LYS A CA 1
ATOM 767 C C . LYS A 1 101 ? 0.501 1.324 -17.803 1.00 91.94 101 LYS A C 1
ATOM 769 O O . LYS A 1 101 ? -0.168 1.045 -18.786 1.00 91.94 101 LYS A O 1
ATOM 774 N N . ARG A 1 102 ? 0.539 2.567 -17.304 1.00 91.00 102 ARG A N 1
ATOM 775 C CA . ARG A 1 102 ? -0.197 3.708 -17.892 1.00 91.00 102 ARG A CA 1
ATOM 776 C C . ARG A 1 102 ? 0.339 4.162 -19.252 1.00 91.00 102 ARG A C 1
ATOM 778 O O . ARG A 1 102 ? -0.411 4.767 -20.008 1.00 91.00 102 ARG A O 1
ATOM 785 N N . HIS A 1 103 ? 1.613 3.906 -19.546 1.00 90.19 103 HIS A N 1
ATOM 786 C CA . HIS A 1 103 ? 2.261 4.303 -20.801 1.00 90.19 103 HIS A CA 1
ATOM 787 C C . HIS A 1 103 ? 2.438 3.148 -21.801 1.00 90.19 103 HIS A C 1
ATOM 789 O O . HIS A 1 103 ? 3.107 3.338 -22.822 1.00 90.19 103 HIS A O 1
ATOM 795 N N . ASP A 1 104 ? 1.863 1.973 -21.517 1.00 91.00 104 ASP A N 1
ATOM 796 C CA . ASP A 1 104 ? 2.003 0.745 -22.314 1.00 91.00 104 ASP A CA 1
ATOM 797 C C . ASP A 1 104 ? 3.471 0.328 -22.531 1.00 91.00 104 ASP A C 1
ATOM 799 O O . ASP A 1 104 ? 3.871 -0.096 -23.615 1.00 91.00 104 ASP A O 1
ATOM 803 N N . LEU A 1 105 ? 4.299 0.497 -21.496 1.00 92.38 105 LEU A N 1
ATOM 804 C CA . LEU A 1 105 ? 5.736 0.185 -21.502 1.00 92.38 105 LEU A CA 1
ATOM 805 C C . LEU A 1 105 ? 6.119 -0.861 -20.449 1.00 92.38 105 LEU A C 1
ATOM 807 O O . LEU A 1 105 ? 7.303 -1.068 -20.184 1.00 92.38 105 LEU A O 1
ATOM 811 N N . LEU A 1 106 ? 5.131 -1.495 -19.814 1.00 89.31 106 LEU A N 1
ATOM 812 C CA . LEU A 1 106 ? 5.399 -2.562 -18.862 1.00 89.31 106 LEU A CA 1
ATOM 813 C C . LEU A 1 106 ? 6.032 -3.747 -19.615 1.00 89.31 106 LEU A C 1
ATOM 815 O O . LEU A 1 106 ? 5.453 -4.202 -20.606 1.00 89.31 106 LEU A O 1
ATOM 819 N N . PRO A 1 107 ? 7.216 -4.231 -19.200 1.00 81.75 107 PRO A N 1
ATOM 820 C CA . PRO A 1 107 ? 7.834 -5.367 -19.862 1.00 81.75 107 PRO A CA 1
ATOM 821 C C . PRO A 1 107 ? 6.931 -6.603 -19.731 1.00 81.75 107 PRO A C 1
ATOM 823 O O . PRO A 1 107 ? 6.262 -6.760 -18.706 1.00 81.75 107 PRO A O 1
ATOM 826 N N . PRO A 1 108 ? 6.903 -7.490 -20.741 1.00 70.50 108 PRO A N 1
ATOM 827 C CA . PRO A 1 108 ? 6.184 -8.750 -20.641 1.00 70.50 108 PRO A CA 1
ATOM 828 C C . PRO A 1 108 ? 6.839 -9.601 -19.550 1.00 70.50 108 PRO A C 1
ATOM 830 O O . PRO A 1 108 ? 7.901 -10.183 -19.757 1.00 70.50 108 PRO A O 1
ATOM 833 N N . ALA A 1 109 ? 6.214 -9.637 -18.379 1.00 65.38 109 ALA A N 1
ATOM 834 C CA . ALA A 1 109 ? 6.585 -10.521 -17.288 1.00 65.38 109 ALA A CA 1
ATOM 835 C C . ALA A 1 109 ? 5.677 -11.761 -17.311 1.00 65.38 109 ALA A C 1
ATOM 837 O O . ALA A 1 109 ? 4.521 -11.670 -17.747 1.00 65.38 109 ALA A O 1
ATOM 838 N N . PRO A 1 110 ? 6.165 -12.929 -16.861 1.00 58.09 110 PRO A N 1
ATOM 839 C CA . PRO A 1 110 ? 5.283 -14.044 -16.549 1.00 58.09 110 PRO A CA 1
ATOM 840 C C . PRO A 1 110 ? 4.195 -13.561 -15.583 1.00 58.09 110 PRO A C 1
ATOM 842 O O . PRO A 1 110 ? 4.478 -12.796 -14.668 1.00 58.09 110 PRO A O 1
ATOM 845 N N . ILE A 1 111 ? 2.948 -13.997 -15.768 1.00 54.94 111 ILE A N 1
ATOM 846 C CA . ILE A 1 111 ? 1.911 -13.767 -14.756 1.00 54.94 111 ILE A CA 1
ATOM 847 C C . ILE A 1 111 ? 2.294 -14.622 -13.548 1.00 54.94 111 ILE A C 1
ATOM 849 O O . ILE A 1 111 ? 2.067 -15.835 -13.538 1.00 54.94 111 ILE A O 1
ATOM 853 N N . GLU A 1 112 ? 2.930 -14.005 -12.560 1.00 62.00 112 GLU A N 1
ATOM 854 C CA . GLU A 1 112 ? 3.393 -14.695 -11.365 1.00 62.00 112 GLU A CA 1
ATOM 855 C C . GLU A 1 112 ? 2.195 -15.035 -10.476 1.00 62.00 112 GLU A C 1
ATOM 857 O O . GLU A 1 112 ? 1.521 -14.172 -9.911 1.00 62.00 112 GLU A O 1
ATOM 862 N N . SER A 1 113 ? 1.882 -16.326 -10.362 1.00 71.75 113 SER A N 1
ATOM 863 C CA . SER A 1 113 ? 0.857 -16.783 -9.431 1.00 71.75 113 SER A CA 1
ATOM 864 C C . SER A 1 113 ? 1.483 -17.026 -8.064 1.00 71.75 113 SER A C 1
ATOM 866 O O . SER A 1 113 ? 2.329 -17.911 -7.926 1.00 71.75 113 SER A O 1
ATOM 868 N N . SER A 1 114 ? 1.018 -16.314 -7.038 1.00 87.50 114 SER A N 1
ATOM 869 C CA . SER A 1 114 ? 1.387 -16.608 -5.651 1.00 87.50 114 SER A CA 1
ATOM 870 C C . SER A 1 114 ? 1.177 -18.093 -5.327 1.00 87.50 114 SER A C 1
ATOM 872 O O . SER A 1 114 ? 0.084 -18.639 -5.514 1.00 87.50 114 SER A O 1
ATOM 874 N N . ALA A 1 115 ? 2.222 -18.746 -4.809 1.00 90.00 115 ALA A N 1
ATOM 875 C CA . ALA A 1 115 ? 2.201 -20.172 -4.485 1.00 90.00 115 ALA A CA 1
ATOM 876 C C . ALA A 1 115 ? 1.093 -20.534 -3.480 1.00 90.00 115 ALA A C 1
ATOM 878 O O . ALA A 1 115 ? 0.471 -21.592 -3.600 1.00 90.00 115 ALA A O 1
ATOM 879 N N . LEU A 1 116 ? 0.810 -19.639 -2.524 1.00 91.56 116 LEU A N 1
ATOM 880 C CA . LEU A 1 116 ? -0.264 -19.802 -1.543 1.00 91.56 116 LEU A CA 1
ATOM 881 C C . LEU A 1 116 ? -1.635 -19.841 -2.227 1.00 91.56 116 LEU A C 1
ATOM 883 O O . LEU A 1 116 ? -2.421 -20.764 -2.020 1.00 91.56 116 LEU A O 1
ATOM 887 N N . PHE A 1 117 ? -1.899 -18.871 -3.096 1.00 89.94 117 PHE A N 1
ATOM 888 C CA . PHE A 1 117 ? -3.155 -18.782 -3.833 1.00 89.94 117 PHE A CA 1
ATOM 889 C C . PHE A 1 117 ? -3.304 -19.901 -4.878 1.00 89.94 117 PHE A C 1
ATOM 891 O O . PHE A 1 117 ? -4.407 -20.405 -5.098 1.00 89.94 117 PHE A O 1
ATOM 898 N N . ALA A 1 118 ? -2.202 -20.367 -5.472 1.00 90.19 118 ALA A N 1
ATOM 899 C CA . ALA A 1 118 ? -2.193 -21.558 -6.321 1.00 90.19 118 ALA A CA 1
ATOM 900 C C . ALA A 1 118 ? -2.504 -22.842 -5.524 1.00 90.19 118 ALA A C 1
ATOM 902 O O . ALA A 1 118 ? -3.212 -23.730 -6.012 1.00 90.19 118 ALA A O 1
ATOM 903 N N . ALA A 1 119 ? -2.011 -22.954 -4.286 1.00 92.31 119 ALA A N 1
ATOM 904 C CA . ALA A 1 119 ? -2.363 -24.050 -3.385 1.00 92.31 119 ALA A CA 1
ATOM 905 C C . ALA A 1 119 ? -3.850 -24.021 -3.012 1.00 92.31 119 ALA A C 1
ATOM 907 O O . ALA A 1 119 ? -4.500 -25.063 -3.087 1.00 92.31 119 ALA A O 1
ATOM 908 N N . ALA A 1 120 ? -4.397 -22.840 -2.720 1.00 92.06 120 ALA A N 1
ATOM 909 C CA . ALA A 1 120 ? -5.823 -22.666 -2.458 1.00 92.06 120 ALA A CA 1
ATOM 910 C C . ALA A 1 120 ? -6.684 -23.090 -3.657 1.00 92.06 120 ALA A C 1
ATOM 912 O O . ALA A 1 120 ? -7.557 -23.946 -3.536 1.00 92.06 120 ALA A O 1
ATOM 913 N N . LYS A 1 121 ? -6.350 -22.597 -4.857 1.00 89.12 121 LYS A N 1
ATOM 914 C CA . LYS A 1 121 ? -7.059 -22.947 -6.098 1.00 89.12 121 LYS A CA 1
ATOM 915 C C . LYS A 1 121 ? -7.008 -24.444 -6.430 1.00 89.12 121 LYS A C 1
ATOM 917 O O . LYS A 1 121 ? -7.936 -24.967 -7.035 1.00 89.12 121 LYS A O 1
ATOM 922 N N . SER A 1 122 ? -5.927 -25.133 -6.058 1.00 92.38 122 SER A N 1
ATOM 923 C CA . SER A 1 122 ? -5.772 -26.583 -6.266 1.00 92.38 122 SER A CA 1
ATOM 924 C C . SER A 1 122 ? -6.328 -27.439 -5.120 1.00 92.38 122 SER A C 1
ATOM 926 O O . SER A 1 122 ? -6.143 -28.653 -5.137 1.00 92.38 122 SER A O 1
ATOM 928 N N . GLY A 1 123 ? -6.989 -26.835 -4.125 1.00 91.69 123 GLY A N 1
ATOM 929 C CA . GLY A 1 123 ? -7.566 -27.545 -2.979 1.00 91.69 123 GLY A CA 1
ATOM 930 C C . GLY A 1 123 ? -6.533 -28.087 -1.986 1.00 91.69 123 GLY A C 1
ATOM 931 O O . GLY A 1 123 ? -6.867 -28.904 -1.132 1.00 91.69 123 GLY A O 1
ATOM 932 N N . ARG A 1 124 ? -5.268 -27.655 -2.084 1.00 95.12 124 ARG A N 1
ATOM 933 C CA . ARG A 1 124 ? -4.183 -28.054 -1.168 1.00 95.12 124 ARG A CA 1
ATOM 934 C C . ARG A 1 124 ? -4.111 -27.187 0.089 1.00 95.12 124 ARG A C 1
ATOM 936 O O . ARG A 1 124 ? -3.391 -27.536 1.018 1.00 95.12 124 ARG A O 1
ATOM 943 N N . ALA A 1 125 ? -4.813 -26.057 0.104 1.00 95.06 125 ALA A N 1
ATOM 944 C CA . ALA A 1 125 ? -4.928 -25.159 1.245 1.00 95.06 125 ALA A CA 1
ATOM 945 C C . ALA A 1 125 ? -6.332 -24.542 1.281 1.00 95.06 125 ALA A C 1
ATOM 947 O O . ALA A 1 125 ? -6.950 -24.365 0.237 1.00 95.06 125 ALA A O 1
ATOM 948 N N . ASN A 1 126 ? -6.801 -24.170 2.471 1.00 94.25 126 ASN A N 1
ATOM 949 C CA . ASN A 1 126 ? -7.999 -23.352 2.648 1.00 94.25 126 ASN A CA 1
ATOM 950 C C . ASN A 1 126 ? -7.573 -22.014 3.248 1.00 94.25 126 ASN A C 1
ATOM 952 O O . ASN A 1 126 ? -6.863 -21.992 4.253 1.00 94.25 126 ASN A O 1
ATOM 956 N N . LEU A 1 127 ? -7.982 -20.912 2.622 1.00 94.06 127 LEU A N 1
ATOM 957 C CA . LEU A 1 127 ? -7.656 -19.564 3.080 1.00 94.06 127 LEU A CA 1
ATOM 958 C C . LEU A 1 127 ? -8.850 -18.976 3.822 1.00 94.06 127 LEU A C 1
ATOM 960 O O . LEU A 1 127 ? -9.963 -19.010 3.310 1.00 94.06 127 LEU A O 1
ATOM 964 N N . LEU A 1 128 ? -8.613 -18.426 5.006 1.00 94.12 128 LEU A N 1
ATOM 965 C CA . LEU A 1 128 ? -9.619 -17.714 5.784 1.00 94.12 128 LEU A CA 1
ATOM 966 C C . LEU A 1 128 ? -9.152 -16.271 5.956 1.00 94.12 128 LEU A C 1
ATOM 968 O O . LEU A 1 128 ? -8.033 -16.050 6.424 1.00 94.12 128 LEU A O 1
ATOM 972 N N . ALA A 1 129 ? -9.987 -15.303 5.581 1.00 92.44 129 ALA A N 1
ATOM 973 C CA . ALA A 1 129 ? -9.728 -13.909 5.926 1.00 92.44 129 ALA A CA 1
ATOM 974 C C . ALA A 1 129 ? -10.247 -13.636 7.339 1.00 92.44 129 ALA A C 1
ATOM 976 O O . ALA A 1 129 ? -11.395 -13.945 7.650 1.00 92.44 129 ALA A O 1
ATOM 977 N N . VAL A 1 130 ? -9.398 -13.066 8.190 1.00 91.81 130 VAL A N 1
ATOM 978 C CA . VAL A 1 130 ? -9.763 -12.680 9.554 1.00 91.81 130 VAL A CA 1
ATOM 979 C C . VAL A 1 130 ? -9.514 -11.190 9.705 1.00 91.81 130 VAL A C 1
ATOM 981 O O . VAL A 1 130 ? -8.384 -10.728 9.537 1.00 91.81 130 VAL A O 1
ATOM 984 N N . PHE A 1 131 ? -10.570 -10.453 10.018 1.00 89.75 131 PHE A N 1
ATOM 985 C CA . PHE A 1 131 ? -10.514 -9.034 10.332 1.00 89.75 131 PHE A CA 1
ATOM 986 C C . PHE A 1 131 ? -10.542 -8.878 11.852 1.00 89.75 131 PHE A C 1
ATOM 988 O O . PHE A 1 131 ? -11.362 -9.476 12.540 1.00 89.75 131 PHE A O 1
ATOM 995 N N . GLY A 1 132 ? -9.567 -8.155 12.397 1.00 85.88 132 GLY A N 1
ATOM 996 C CA . GLY A 1 132 ? -9.456 -7.953 13.840 1.00 85.88 132 GLY A CA 1
ATOM 997 C C . GLY A 1 132 ? -10.458 -6.926 14.371 1.00 85.88 132 GLY A C 1
ATOM 998 O O . GLY A 1 132 ? -11.041 -6.151 13.618 1.00 85.88 132 GLY A O 1
ATOM 999 N N . GLY A 1 133 ? -10.603 -6.871 15.691 1.00 81.25 133 GLY A N 1
ATOM 1000 C CA . GLY A 1 133 ? -11.375 -5.829 16.365 1.00 81.25 133 GLY A CA 1
ATOM 1001 C C . GLY A 1 133 ? -10.503 -4.725 16.963 1.00 81.25 133 GLY A C 1
ATOM 1002 O O . GLY A 1 133 ? -9.316 -4.587 16.666 1.00 81.25 133 GLY A O 1
ATOM 1003 N N . GLN A 1 134 ? -11.104 -3.965 17.875 1.00 68.88 134 GLN A N 1
ATOM 1004 C CA . GLN A 1 134 ? -10.391 -3.036 18.746 1.00 68.88 134 GLN A CA 1
ATOM 1005 C C . GLN A 1 134 ? -9.538 -3.828 19.748 1.00 68.88 134 GLN A C 1
ATOM 1007 O O . GLN A 1 134 ? -10.060 -4.413 20.695 1.00 68.88 134 GLN A O 1
ATOM 1012 N N . GLY A 1 135 ? -8.223 -3.864 19.537 1.00 65.31 135 GLY A N 1
ATOM 1013 C CA . GLY A 1 135 ? -7.265 -4.131 20.611 1.00 65.31 135 GLY A CA 1
ATOM 1014 C C . GLY A 1 135 ? -6.888 -2.819 21.304 1.00 65.31 135 GLY A C 1
ATOM 1015 O O . GLY A 1 135 ? -7.031 -1.753 20.710 1.00 65.31 135 GLY A O 1
ATOM 1016 N N . ASN A 1 136 ? -6.366 -2.872 22.533 1.00 55.72 136 ASN A N 1
ATOM 1017 C CA . ASN A 1 136 ? -5.743 -1.709 23.193 1.00 55.72 136 ASN A CA 1
ATOM 1018 C C . ASN A 1 136 ? -4.386 -1.367 22.543 1.00 55.72 136 ASN A C 1
ATOM 1020 O O . ASN A 1 136 ? -3.368 -1.292 23.225 1.00 55.72 136 ASN A O 1
ATOM 1024 N N . VAL A 1 137 ? -4.345 -1.255 21.218 1.00 64.12 137 VAL A N 1
ATOM 1025 C CA . VAL A 1 137 ? -3.122 -1.018 20.452 1.00 64.12 137 VAL A CA 1
ATOM 1026 C C . VAL A 1 137 ? -3.356 0.152 19.515 1.00 64.12 137 VAL A C 1
ATOM 1028 O O . VAL A 1 137 ? -4.323 0.195 18.759 1.00 64.12 137 VAL A O 1
ATOM 1031 N N . GLU A 1 138 ? -2.459 1.118 19.613 1.00 66.88 138 GLU A N 1
ATOM 1032 C CA . GLU A 1 138 ? -2.550 2.450 19.007 1.00 66.88 138 GLU A CA 1
ATOM 1033 C C . GLU A 1 138 ? -1.947 2.473 17.594 1.00 66.88 138 GLU A C 1
ATOM 1035 O O . GLU A 1 138 ? -2.144 3.409 16.822 1.00 66.88 138 GLU A O 1
ATOM 1040 N N . GLU A 1 139 ? -1.258 1.389 17.238 1.00 81.81 139 GLU A N 1
ATOM 1041 C CA . GLU A 1 139 ? -0.485 1.226 16.009 1.00 81.81 139 GLU A CA 1
ATOM 1042 C C . GLU A 1 139 ? -1.359 1.200 14.746 1.00 81.81 139 GLU A C 1
ATOM 1044 O O . GLU A 1 139 ? -0.835 1.318 13.644 1.00 81.81 139 GLU A O 1
ATOM 1049 N N . TYR A 1 140 ? -2.691 1.110 14.867 1.00 87.44 140 TYR A N 1
ATOM 1050 C CA . TYR A 1 140 ? -3.596 1.049 13.712 1.00 87.44 140 TYR A CA 1
ATOM 1051 C C . TYR A 1 140 ? -3.523 2.306 12.824 1.00 87.44 140 TYR A C 1
ATOM 1053 O O . TYR A 1 140 ? -3.730 2.221 11.609 1.00 87.44 140 TYR A O 1
ATOM 1061 N N . PHE A 1 141 ? -3.272 3.487 13.411 1.00 92.06 141 PHE 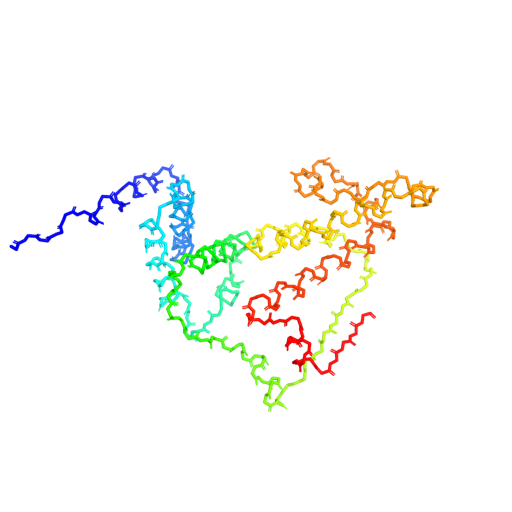A N 1
ATOM 1062 C CA . PHE A 1 141 ? -3.167 4.725 12.633 1.00 92.06 141 PHE A CA 1
ATOM 1063 C C . PHE A 1 141 ? -1.783 4.856 12.000 1.00 92.06 141 PHE A C 1
ATOM 1065 O O . PHE A 1 141 ? -1.669 5.298 10.857 1.00 92.06 141 PHE A O 1
ATOM 1072 N N . ASP A 1 142 ? -0.738 4.419 12.700 1.00 92.12 142 ASP A N 1
ATOM 1073 C CA . ASP A 1 142 ? 0.605 4.334 12.130 1.00 92.12 142 ASP A CA 1
ATOM 1074 C C . ASP A 1 142 ? 0.654 3.314 10.987 1.00 92.12 142 ASP A C 1
ATOM 1076 O O . ASP A 1 142 ? 1.256 3.582 9.947 1.00 92.12 142 ASP A O 1
ATOM 1080 N N . GLU A 1 143 ? -0.074 2.203 11.104 1.00 93.31 143 GLU A N 1
ATOM 1081 C CA . GLU A 1 143 ? -0.291 1.261 10.010 1.00 93.31 143 GLU A CA 1
ATOM 1082 C C . GLU A 1 143 ? -0.959 1.958 8.817 1.00 93.31 143 GLU A C 1
ATOM 1084 O O . GLU A 1 143 ? -0.456 1.862 7.698 1.00 93.31 143 GLU A O 1
ATOM 1089 N N . LEU A 1 144 ? -2.025 2.740 9.030 1.00 95.56 144 LEU A N 1
ATOM 1090 C CA . LEU A 1 144 ? -2.659 3.507 7.950 1.00 95.56 144 LEU A CA 1
ATOM 1091 C C . LEU A 1 144 ? -1.680 4.480 7.273 1.00 95.56 144 LEU A C 1
ATOM 1093 O O . LEU A 1 144 ? -1.697 4.613 6.047 1.00 95.56 144 LEU A O 1
ATOM 1097 N N . VAL A 1 145 ? -0.811 5.137 8.047 1.00 95.38 145 VAL A N 1
ATOM 1098 C CA . VAL A 1 145 ? 0.251 6.017 7.530 1.00 95.38 145 VAL A CA 1
ATOM 1099 C C . VAL A 1 145 ? 1.237 5.227 6.667 1.00 95.38 145 VAL A C 1
ATOM 1101 O O . VAL A 1 145 ? 1.581 5.673 5.567 1.00 95.38 145 VAL A O 1
ATOM 1104 N N . VAL A 1 146 ? 1.672 4.048 7.122 1.00 95.69 146 VAL A N 1
ATOM 1105 C CA . VAL A 1 146 ? 2.547 3.156 6.346 1.00 95.69 146 VAL A CA 1
ATOM 1106 C C . VAL A 1 146 ? 1.858 2.737 5.049 1.00 95.69 146 VAL A C 1
ATOM 1108 O O . VAL A 1 146 ? 2.449 2.881 3.979 1.00 95.69 146 VAL A O 1
ATOM 1111 N N . LEU A 1 147 ? 0.595 2.309 5.097 1.00 97.25 147 LEU A N 1
ATOM 1112 C CA . LEU A 1 147 ? -0.151 1.905 3.902 1.00 97.25 147 LEU A CA 1
ATOM 1113 C C . LEU A 1 147 ? -0.299 3.056 2.899 1.00 97.25 147 LEU A C 1
ATOM 1115 O O . LEU A 1 147 ? -0.080 2.865 1.699 1.00 97.25 147 LEU A O 1
ATOM 1119 N N . PHE A 1 148 ? -0.623 4.255 3.389 1.00 97.19 148 PHE A N 1
ATOM 1120 C CA . PHE A 1 148 ? -0.784 5.459 2.576 1.00 97.19 148 PHE A CA 1
ATOM 1121 C C . PHE A 1 148 ? 0.501 5.853 1.840 1.00 97.19 148 PHE A C 1
ATOM 1123 O O . PHE A 1 148 ? 0.446 6.249 0.673 1.00 97.19 148 PHE A O 1
ATOM 1130 N N . ASN A 1 149 ? 1.652 5.724 2.504 1.00 96.19 149 ASN A N 1
ATOM 1131 C CA . ASN A 1 149 ? 2.947 6.108 1.948 1.00 96.19 149 ASN A CA 1
ATOM 1132 C C . ASN A 1 149 ? 3.558 5.003 1.076 1.00 96.19 149 ASN A C 1
ATOM 1134 O O . ASN A 1 149 ? 3.950 5.261 -0.063 1.00 96.19 149 ASN A O 1
ATOM 1138 N N . THR A 1 150 ? 3.631 3.772 1.586 1.00 97.50 150 THR A N 1
ATOM 1139 C CA . THR A 1 150 ? 4.284 2.644 0.908 1.00 97.50 150 THR A CA 1
ATOM 1140 C C . THR A 1 150 ? 3.522 2.211 -0.337 1.00 97.50 150 THR A C 1
ATOM 1142 O O . THR A 1 150 ? 4.129 1.960 -1.372 1.00 97.50 150 THR A O 1
ATOM 1145 N N . TYR A 1 151 ? 2.191 2.172 -0.280 1.00 97.69 151 TYR A N 1
ATOM 1146 C CA . TYR A 1 151 ? 1.362 1.713 -1.398 1.00 97.69 151 TYR A CA 1
ATOM 1147 C C . TYR A 1 151 ? 0.673 2.864 -2.115 1.00 97.69 151 TYR A C 1
ATOM 1149 O O . TYR A 1 151 ? -0.386 2.671 -2.706 1.00 97.69 151 TYR A O 1
ATOM 1157 N N . GLU A 1 152 ? 1.275 4.052 -2.101 1.00 95.94 152 GLU A N 1
ATOM 1158 C CA . GLU A 1 152 ? 0.741 5.272 -2.707 1.00 95.94 152 GLU A CA 1
ATOM 1159 C C . GLU A 1 152 ? 0.128 5.048 -4.102 1.00 95.94 152 GLU A C 1
ATOM 1161 O O . GLU A 1 152 ? -0.975 5.523 -4.374 1.00 95.94 152 GLU A O 1
ATOM 1166 N N . ALA A 1 153 ? 0.805 4.279 -4.961 1.00 95.00 153 ALA A N 1
ATOM 1167 C CA . ALA A 1 153 ? 0.357 3.980 -6.322 1.00 95.00 153 ALA A CA 1
ATOM 1168 C C . ALA A 1 153 ? -1.029 3.304 -6.387 1.00 95.00 153 ALA A C 1
ATOM 1170 O O . ALA A 1 153 ? -1.783 3.523 -7.334 1.00 95.00 153 ALA A O 1
ATOM 1171 N N . HIS A 1 154 ? -1.367 2.498 -5.379 1.00 95.00 154 HIS A N 1
ATOM 1172 C CA . HIS A 1 154 ? -2.602 1.720 -5.319 1.00 95.00 154 HIS A CA 1
ATOM 1173 C C . HIS A 1 154 ? -3.600 2.304 -4.312 1.00 95.00 154 HIS A C 1
ATOM 1175 O O . HIS A 1 154 ? -4.776 2.477 -4.634 1.00 95.00 154 HIS A O 1
ATOM 1181 N N . ALA A 1 155 ? -3.137 2.611 -3.101 1.00 95.94 155 ALA A N 1
ATOM 1182 C CA . ALA A 1 155 ? -3.967 2.864 -1.931 1.00 95.94 155 ALA A CA 1
ATOM 1183 C C . ALA A 1 155 ? -4.349 4.335 -1.734 1.00 95.94 155 ALA A C 1
ATOM 1185 O O . ALA A 1 155 ? -5.398 4.594 -1.146 1.00 95.94 155 ALA A O 1
ATOM 1186 N N . ARG A 1 156 ? -3.558 5.303 -2.236 1.00 95.50 156 ARG A N 1
ATOM 1187 C CA . ARG A 1 156 ? -3.764 6.735 -1.932 1.00 95.50 156 ARG A CA 1
ATOM 1188 C C . ARG A 1 156 ? -5.193 7.182 -2.237 1.00 95.50 156 ARG A C 1
ATOM 1190 O O . ARG A 1 156 ? -5.847 7.739 -1.365 1.00 95.50 156 ARG A O 1
ATOM 1197 N N . ASN A 1 157 ? -5.706 6.883 -3.434 1.00 96.31 157 ASN A N 1
ATOM 1198 C CA . ASN A 1 157 ? -7.070 7.270 -3.806 1.00 96.31 157 ASN A CA 1
ATOM 1199 C C . ASN A 1 157 ? -8.129 6.569 -2.937 1.00 96.31 157 ASN A C 1
ATOM 1201 O O . ASN A 1 157 ? -9.053 7.219 -2.465 1.00 96.31 157 ASN A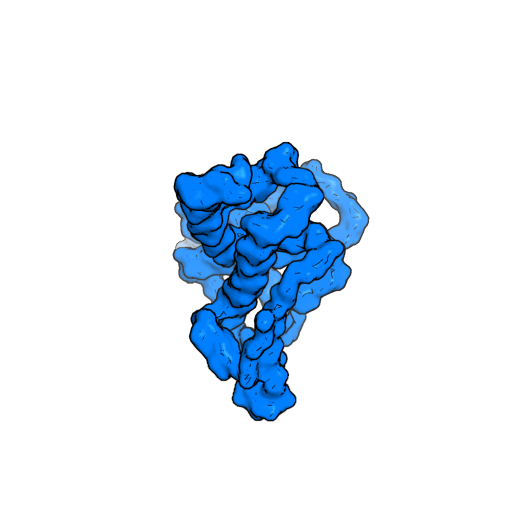 O 1
ATOM 1205 N N . PHE A 1 158 ? -7.977 5.266 -2.677 1.00 97.75 158 PHE A N 1
ATOM 1206 C CA . PHE A 1 158 ? -8.920 4.514 -1.843 1.00 97.75 158 PHE A CA 1
ATOM 1207 C C . PHE A 1 158 ? -9.014 5.097 -0.425 1.00 97.75 158 PHE A C 1
ATOM 1209 O O . PHE A 1 158 ? -10.110 5.405 0.046 1.00 97.75 158 PHE A O 1
ATOM 1216 N N . ILE A 1 159 ? -7.863 5.348 0.206 1.00 98.19 159 ILE A N 1
ATOM 1217 C CA . ILE A 1 159 ? -7.784 5.977 1.529 1.00 98.19 159 ILE A CA 1
ATOM 1218 C C . ILE A 1 159 ? -8.380 7.386 1.485 1.00 98.19 159 ILE A C 1
ATOM 1220 O O . ILE A 1 159 ? -9.131 7.750 2.384 1.00 98.19 159 ILE A O 1
ATOM 1224 N N . THR A 1 160 ? -8.108 8.172 0.437 1.00 98.06 160 THR A N 1
ATOM 1225 C CA . THR A 1 160 ? -8.694 9.510 0.285 1.00 98.06 160 THR A CA 1
ATOM 1226 C C . THR A 1 160 ? -10.217 9.469 0.218 1.00 98.06 160 THR A C 1
ATOM 1228 O O . THR A 1 160 ? -10.864 10.235 0.928 1.00 98.06 160 THR A O 1
ATOM 1231 N N . GLN A 1 161 ? -10.808 8.568 -0.569 1.00 98.19 161 GLN A N 1
ATOM 1232 C CA . GLN A 1 161 ? -12.269 8.442 -0.632 1.00 98.19 161 GLN A CA 1
ATOM 1233 C C . GLN A 1 161 ? -12.862 7.985 0.708 1.00 98.19 161 GLN A C 1
ATOM 1235 O O . GLN A 1 161 ? -13.867 8.541 1.159 1.00 98.19 161 GLN A O 1
ATOM 1240 N N . GLY A 1 162 ? -12.218 7.025 1.380 1.00 98.06 162 GLY A N 1
ATOM 1241 C CA . GLY A 1 162 ? -12.620 6.588 2.719 1.00 98.06 162 GLY A CA 1
ATOM 1242 C C . GLY A 1 162 ? -12.563 7.730 3.737 1.00 98.06 162 GLY A C 1
ATOM 1243 O O . GLY A 1 162 ? -13.538 7.990 4.436 1.00 98.06 162 GLY A O 1
ATOM 1244 N N . ALA A 1 163 ? -11.467 8.485 3.750 1.00 97.56 163 ALA A N 1
ATOM 1245 C CA . ALA A 1 163 ? -11.281 9.648 4.609 1.00 97.56 163 ALA A CA 1
ATOM 1246 C C . ALA A 1 163 ? -12.341 10.735 4.376 1.00 97.56 163 ALA A C 1
ATOM 1248 O O . ALA A 1 163 ? -12.905 11.255 5.337 1.00 97.56 163 ALA A O 1
ATOM 1249 N N . LEU A 1 164 ? -12.649 11.059 3.115 1.00 97.69 164 LEU A N 1
ATOM 1250 C CA . LEU A 1 164 ? -13.697 12.027 2.773 1.00 97.69 164 LEU A CA 1
ATOM 1251 C C . LEU A 1 164 ? -15.085 11.546 3.215 1.00 97.69 164 LEU A C 1
ATOM 1253 O O . LEU A 1 164 ? -15.883 12.345 3.705 1.00 97.69 164 LEU A O 1
ATOM 1257 N N . THR A 1 165 ? -15.353 10.245 3.099 1.00 97.56 165 THR A N 1
ATOM 1258 C CA . THR A 1 165 ? -16.606 9.628 3.560 1.00 97.56 165 THR A CA 1
ATOM 1259 C C . THR A 1 165 ? -16.742 9.734 5.081 1.00 97.56 165 THR A C 1
ATOM 1261 O O . THR A 1 165 ? -17.767 10.201 5.581 1.00 97.56 165 THR A O 1
ATOM 1264 N N . LEU A 1 166 ? -15.690 9.392 5.832 1.00 96.44 166 LEU A N 1
ATOM 1265 C CA . LEU A 1 166 ? -15.668 9.536 7.293 1.00 96.44 166 LEU A CA 1
ATOM 1266 C C . LEU A 1 166 ? -15.827 10.997 7.727 1.00 96.44 166 LEU A C 1
ATOM 1268 O O . LEU A 1 166 ? -16.606 11.300 8.634 1.00 96.44 166 LEU A O 1
ATOM 1272 N N . ALA A 1 167 ? -15.141 11.917 7.050 1.00 96.12 167 ALA A N 1
ATOM 1273 C CA . ALA A 1 167 ? -15.266 13.349 7.284 1.00 96.12 167 ALA A CA 1
ATOM 1274 C C . ALA A 1 167 ? -16.705 13.842 7.053 1.00 96.12 167 ALA A C 1
ATOM 1276 O O . ALA A 1 167 ? -17.219 14.619 7.858 1.00 96.12 167 ALA A O 1
ATOM 1277 N N . HIS A 1 168 ? -17.365 13.385 5.986 1.00 95.38 168 HIS A N 1
ATOM 1278 C CA . HIS A 1 168 ? -18.750 13.744 5.679 1.00 95.38 168 HIS A CA 1
ATOM 1279 C C . HIS A 1 168 ? -19.717 13.276 6.775 1.00 95.38 168 HIS A C 1
ATOM 1281 O O . HIS A 1 168 ? -20.472 14.089 7.308 1.00 95.38 168 HIS A O 1
ATOM 1287 N N . HIS A 1 169 ? -19.652 12.000 7.169 1.00 94.06 169 HIS A N 1
ATOM 1288 C CA . HIS A 1 169 ? -20.563 11.446 8.177 1.00 94.06 169 HIS A CA 1
ATOM 1289 C C . HIS A 1 169 ? -20.317 12.007 9.581 1.00 94.06 169 HIS A C 1
ATOM 1291 O O . HIS A 1 169 ? -21.272 12.361 10.276 1.00 94.06 169 HIS A O 1
ATOM 1297 N N . SER A 1 170 ? -19.051 12.165 9.977 1.00 94.50 170 SER A N 1
ATOM 1298 C CA . SER A 1 170 ? -18.705 12.779 11.267 1.00 94.50 170 SER A CA 1
ATOM 1299 C C . SER A 1 170 ? -19.088 14.258 11.352 1.00 94.50 170 SER A C 1
ATOM 1301 O O . SER A 1 170 ? -19.314 14.753 12.449 1.00 94.50 170 SER A O 1
ATOM 1303 N N . SER A 1 171 ? -19.228 14.959 10.221 1.00 93.00 171 SER A N 1
ATOM 1304 C CA . SER A 1 171 ? -19.689 16.358 10.190 1.00 93.00 171 SER A CA 1
ATOM 1305 C C . SER A 1 171 ? -21.216 16.513 10.241 1.00 93.00 171 SER A C 1
ATOM 1307 O O . SER A 1 171 ? -21.708 17.641 10.215 1.00 93.00 171 SER A O 1
ATOM 1309 N N . SER A 1 172 ? -21.985 15.419 10.278 1.00 92.56 172 SER A N 1
ATOM 1310 C CA . SER A 1 172 ? -23.447 15.498 10.396 1.00 92.56 172 SER A CA 1
ATOM 1311 C C . SER A 1 172 ? -23.868 16.090 11.746 1.00 92.56 172 SER A C 1
ATOM 1313 O O . SER A 1 172 ? -23.179 15.920 12.749 1.00 92.56 172 SER A O 1
ATOM 1315 N N . SER A 1 173 ? -25.018 16.772 11.797 1.00 90.69 173 SER A N 1
ATOM 1316 C CA . SER A 1 173 ? -25.508 17.387 13.041 1.00 90.69 173 SER A CA 1
ATOM 1317 C C . SER A 1 173 ? -25.728 16.365 14.159 1.00 90.69 173 SER A C 1
ATOM 1319 O O . SER A 1 173 ? -25.467 16.667 15.316 1.00 90.69 173 SER A O 1
ATOM 1321 N N . GLU A 1 174 ? -26.168 15.154 13.813 1.00 88.88 174 GLU A N 1
ATOM 1322 C CA . GLU A 1 174 ? -26.329 14.049 14.761 1.00 88.88 174 GLU A CA 1
ATOM 1323 C C . GLU A 1 174 ? -24.980 13.577 15.315 1.00 88.88 174 GLU A C 1
ATOM 1325 O O . GLU A 1 174 ? -24.828 13.443 16.529 1.00 88.88 174 GLU A O 1
ATOM 1330 N N . ALA A 1 175 ? -23.979 13.380 14.449 1.00 89.81 175 ALA A N 1
ATOM 1331 C CA . ALA A 1 175 ? -22.641 13.003 14.889 1.00 89.81 175 ALA A CA 1
ATOM 1332 C C . ALA A 1 175 ? -22.016 14.099 15.759 1.00 89.81 175 ALA A C 1
ATOM 1334 O O . ALA A 1 175 ? -21.515 13.785 16.828 1.00 89.81 175 ALA A O 1
ATOM 1335 N N . GLN A 1 176 ? -22.122 15.370 15.362 1.00 90.62 176 GLN A N 1
ATOM 1336 C CA . GLN A 1 176 ? -21.590 16.509 16.120 1.00 90.62 176 GLN A CA 1
ATOM 1337 C C . GLN A 1 176 ? -22.283 16.720 17.476 1.00 90.62 176 GLN A C 1
ATOM 1339 O O . GLN A 1 176 ? -21.663 17.199 18.422 1.00 90.62 176 GLN A O 1
ATOM 1344 N N . ALA A 1 177 ? -23.562 16.352 17.593 1.00 89.62 177 ALA A N 1
ATOM 1345 C CA . ALA A 1 177 ? -24.287 16.411 18.861 1.00 89.62 177 ALA A CA 1
ATOM 1346 C C . ALA A 1 177 ? -23.810 15.350 19.868 1.00 89.62 177 ALA A C 1
ATOM 1348 O O . ALA A 1 177 ? -23.867 15.586 21.073 1.00 89.62 177 ALA A O 1
ATOM 1349 N N . ASN A 1 178 ? -23.349 14.193 19.381 1.00 85.88 178 ASN A N 1
ATOM 1350 C CA . ASN A 1 178 ? -22.877 13.083 20.215 1.00 85.88 178 ASN A CA 1
ATOM 1351 C C . ASN A 1 178 ? -21.347 13.060 20.376 1.00 85.88 178 ASN A C 1
ATOM 1353 O O . ASN A 1 178 ? -20.836 12.543 21.369 1.00 85.88 178 ASN A O 1
ATOM 1357 N N . TYR A 1 179 ? -20.619 13.623 19.413 1.00 83.50 179 TYR A N 1
ATOM 1358 C CA . TYR A 1 179 ? -19.165 13.601 19.318 1.00 83.50 179 TYR A CA 1
ATOM 1359 C C . TYR A 1 179 ? -18.658 14.963 18.850 1.00 83.50 179 TYR A C 1
ATOM 1361 O O . TYR A 1 179 ? -19.031 15.451 17.791 1.00 83.50 179 TYR A O 1
ATOM 1369 N N . SER A 1 180 ? -17.756 15.578 19.607 1.00 71.06 180 SER A N 1
ATOM 1370 C CA . SER A 1 180 ? -17.328 16.961 19.355 1.00 71.06 180 SER A CA 1
ATOM 1371 C C . SER A 1 180 ? -16.330 17.134 18.199 1.00 71.06 180 SER A C 1
ATOM 1373 O O . SER A 1 180 ? -15.864 18.248 17.967 1.00 71.06 180 SER A O 1
ATOM 1375 N N . SER A 1 181 ? -15.924 16.060 17.511 1.00 78.00 181 SER A N 1
ATOM 1376 C CA . SER A 1 181 ? -14.797 16.079 16.571 1.00 78.00 181 SER A CA 1
ATOM 1377 C C . SER A 1 181 ? -15.151 15.512 15.197 1.00 78.00 181 SER A C 1
ATOM 1379 O O . SER A 1 181 ? -15.752 14.450 15.045 1.00 78.00 181 SER A O 1
ATOM 1381 N N . LYS A 1 182 ? -14.740 16.245 14.158 1.00 88.69 182 LYS A N 1
ATOM 1382 C CA . LYS A 1 182 ? -14.712 15.751 12.781 1.00 88.69 182 LYS A CA 1
ATOM 1383 C C . LYS A 1 182 ? -13.558 14.760 12.622 1.00 88.69 182 LYS A C 1
ATOM 1385 O O . LYS A 1 182 ? -12.454 15.005 13.107 1.00 88.69 182 LYS A O 1
ATOM 1390 N N . ILE A 1 183 ? -13.790 13.689 11.870 1.00 95.00 183 ILE A N 1
ATOM 1391 C CA . ILE A 1 183 ? -12.750 12.729 11.495 1.00 95.00 183 ILE A CA 1
ATOM 1392 C C . ILE A 1 183 ? -11.991 13.282 10.278 1.00 95.00 183 ILE A C 1
ATOM 1394 O O . ILE A 1 183 ? -12.445 13.138 9.144 1.00 95.00 183 ILE A O 1
ATOM 1398 N N . ASP A 1 184 ? -10.854 13.948 10.504 1.00 95.31 184 ASP A N 1
ATOM 1399 C CA . ASP A 1 184 ? -10.034 14.580 9.455 1.00 95.31 184 ASP A CA 1
ATOM 1400 C C . ASP A 1 184 ? -8.761 13.781 9.136 1.00 95.31 184 ASP A C 1
ATOM 1402 O O . ASP A 1 184 ? -7.633 14.242 9.305 1.00 95.31 184 ASP A O 1
ATOM 1406 N N . VAL A 1 185 ? -8.946 12.554 8.642 1.00 96.75 185 VAL A N 1
ATOM 1407 C CA . VAL A 1 185 ? -7.833 11.643 8.318 1.00 96.75 185 VAL A CA 1
ATOM 1408 C C . VAL A 1 185 ? -6.834 12.271 7.344 1.00 96.75 185 VAL A C 1
ATOM 1410 O O . VAL A 1 185 ? -5.634 12.059 7.479 1.00 96.75 185 VAL A O 1
ATOM 1413 N N . LEU A 1 186 ? -7.298 13.061 6.370 1.00 97.00 186 LEU A N 1
ATOM 1414 C CA . LEU A 1 186 ? -6.406 13.692 5.392 1.00 97.00 186 LEU A CA 1
ATOM 1415 C C . LEU A 1 186 ? -5.502 14.742 6.039 1.00 97.00 186 LEU A C 1
ATOM 1417 O O . LEU A 1 186 ? -4.304 14.749 5.752 1.00 97.00 186 LEU A O 1
ATOM 1421 N N . GLY A 1 187 ? -6.048 15.580 6.927 1.00 96.12 187 GLY A N 1
ATOM 1422 C CA . GLY A 1 187 ? -5.246 16.508 7.725 1.00 96.12 187 GLY A CA 1
ATOM 1423 C C . GLY A 1 187 ? -4.194 15.770 8.555 1.00 96.12 187 GLY A C 1
ATOM 1424 O O . GLY A 1 187 ? -3.009 16.103 8.501 1.00 96.12 187 GLY A O 1
ATOM 1425 N N . TRP A 1 188 ? -4.604 14.692 9.226 1.00 95.75 188 TRP A N 1
ATOM 1426 C CA . TRP A 1 188 ? -3.753 13.867 10.092 1.00 95.75 188 TRP A CA 1
ATOM 1427 C C . TRP A 1 188 ? -2.639 13.115 9.345 1.00 95.75 188 TRP A C 1
ATOM 1429 O O . TRP A 1 188 ? -1.533 12.946 9.871 1.00 95.75 188 TRP A O 1
ATOM 1439 N N . LEU A 1 189 ? -2.911 12.665 8.116 1.00 95.56 189 LEU A N 1
ATOM 1440 C CA . LEU A 1 189 ? -1.920 12.047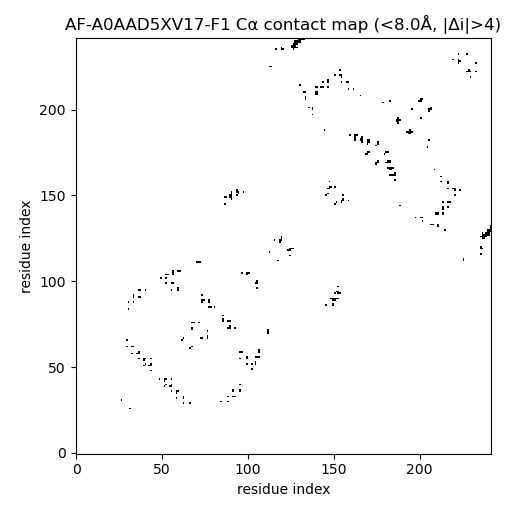 7.230 1.00 95.56 189 LEU A CA 1
ATOM 1441 C C . LEU A 1 189 ? -0.927 13.083 6.689 1.00 95.56 189 LEU A C 1
ATOM 1443 O O . LEU A 1 189 ? 0.266 12.795 6.615 1.00 95.56 189 LEU A O 1
ATOM 1447 N N . ALA A 1 190 ? -1.403 14.279 6.331 1.00 94.62 190 ALA A N 1
ATOM 1448 C CA . ALA A 1 190 ? -0.570 15.347 5.779 1.00 94.62 190 ALA A CA 1
ATOM 1449 C C . ALA A 1 190 ? 0.325 16.013 6.835 1.00 94.62 190 ALA A C 1
ATOM 1451 O O . ALA A 1 190 ? 1.458 16.388 6.537 1.00 94.62 190 ALA A O 1
ATOM 1452 N N . ASN A 1 191 ? -0.173 16.162 8.063 1.00 93.81 191 ASN A N 1
ATOM 1453 C CA . ASN A 1 191 ? 0.547 16.797 9.157 1.00 93.81 191 ASN A CA 1
ATOM 1454 C C . ASN A 1 191 ? 0.432 15.968 10.438 1.00 93.81 191 ASN A C 1
ATOM 1456 O O . ASN A 1 191 ? -0.602 15.984 11.112 1.00 93.81 191 ASN A O 1
ATOM 1460 N N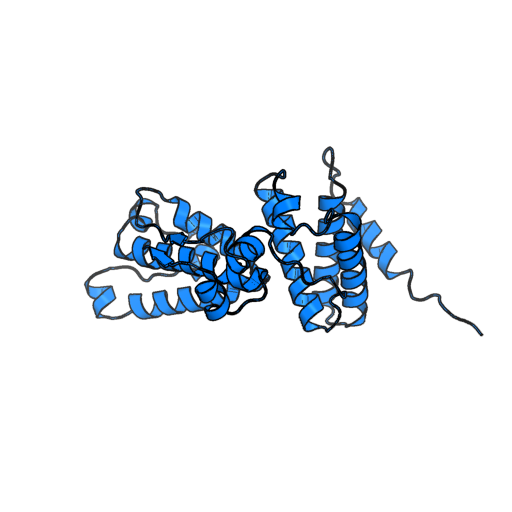 . ALA A 1 192 ? 1.534 15.320 10.824 1.00 90.62 192 ALA A N 1
ATOM 1461 C CA . ALA A 1 192 ? 1.604 14.534 12.051 1.00 90.62 192 ALA A CA 1
ATOM 1462 C C . ALA A 1 192 ? 1.290 15.354 13.316 1.00 90.62 192 ALA A C 1
ATOM 1464 O O . ALA A 1 192 ? 0.685 14.823 14.241 1.00 90.62 192 ALA A O 1
ATOM 1465 N N . GLY A 1 193 ? 1.607 16.654 13.335 1.00 92.25 193 GLY A N 1
ATOM 1466 C CA . GLY A 1 193 ? 1.293 17.542 14.461 1.00 92.25 193 GLY A CA 1
ATOM 1467 C C . GLY A 1 193 ? -0.192 17.897 14.601 1.00 92.25 193 GLY A C 1
ATOM 1468 O O . GLY A 1 193 ? -0.585 18.449 15.621 1.00 92.25 193 GLY A O 1
ATOM 1469 N N . SER A 1 194 ? -1.017 17.593 13.593 1.00 92.56 194 SER A N 1
ATOM 1470 C CA . SER A 1 194 ? -2.477 17.779 13.647 1.00 92.56 194 SER A CA 1
ATOM 1471 C C . SER A 1 194 ? -3.235 16.536 14.121 1.00 92.56 194 SER A C 1
ATOM 1473 O O . SER A 1 194 ? -4.457 16.584 14.267 1.00 92.56 194 SER A O 1
ATOM 1475 N N . ARG A 1 195 ? -2.527 15.417 14.329 1.00 92.00 195 ARG A N 1
ATOM 1476 C CA . ARG A 1 195 ? -3.129 14.159 14.775 1.00 92.00 195 ARG A CA 1
ATOM 1477 C C . ARG A 1 195 ? -3.711 14.333 16.183 1.00 92.00 195 ARG A C 1
ATOM 1479 O O . ARG A 1 195 ? -3.070 14.977 17.018 1.00 92.00 195 ARG A O 1
ATOM 1486 N N . PRO A 1 196 ? -4.896 13.766 16.474 1.00 91.06 196 PRO A N 1
ATOM 1487 C CA . PRO A 1 196 ? -5.413 13.729 17.834 1.00 91.06 196 PRO A CA 1
ATOM 1488 C C . PRO A 1 196 ? -4.428 13.007 18.755 1.00 91.06 196 PRO A C 1
ATOM 1490 O O . PRO A 1 196 ? -3.640 12.176 18.299 1.00 91.06 196 PRO A O 1
ATOM 1493 N N . SER A 1 197 ? -4.488 13.297 20.057 1.00 89.50 197 SER A N 1
ATOM 1494 C CA . SER A 1 197 ? -3.702 12.518 21.011 1.00 89.50 197 SER A CA 1
ATOM 1495 C C . SER A 1 197 ? -4.109 11.048 20.950 1.00 89.50 197 SER A C 1
ATOM 1497 O O . SER A 1 197 ? -5.251 10.708 20.632 1.00 89.50 197 SER A O 1
ATOM 1499 N N . THR A 1 198 ? -3.175 10.185 21.317 1.00 85.06 198 THR A N 1
ATOM 1500 C CA . THR A 1 198 ? -3.385 8.748 21.455 1.00 85.06 198 THR A CA 1
ATOM 1501 C C . THR A 1 198 ? -4.675 8.395 22.202 1.00 85.06 198 THR A C 1
ATOM 1503 O O . THR A 1 198 ? -5.476 7.601 21.721 1.00 85.06 198 THR A O 1
ATOM 1506 N N . GLU A 1 199 ? -4.923 9.042 23.344 1.00 86.88 199 GLU A N 1
ATOM 1507 C CA . GLU A 1 199 ? -6.130 8.825 24.150 1.00 86.88 199 GLU A CA 1
ATOM 1508 C C . GLU A 1 199 ? -7.417 9.108 23.361 1.00 86.88 199 GLU A C 1
ATOM 1510 O O . GLU A 1 199 ? -8.374 8.338 23.427 1.00 86.88 199 GLU A O 1
ATOM 1515 N N . HIS A 1 200 ? -7.430 10.170 22.550 1.00 87.88 200 HIS A N 1
ATOM 1516 C CA . HIS A 1 200 ? -8.570 10.464 21.686 1.00 87.88 200 HIS A CA 1
ATOM 1517 C C . HIS A 1 200 ? -8.705 9.430 20.570 1.00 87.88 200 HIS A C 1
ATOM 1519 O O . HIS A 1 200 ? -9.816 8.982 20.298 1.00 87.88 200 HIS A O 1
ATOM 1525 N N . LEU A 1 201 ? -7.597 9.016 19.950 1.00 89.00 201 LEU A N 1
ATOM 1526 C CA . LEU A 1 201 ? -7.600 7.980 18.917 1.00 89.00 201 LEU A CA 1
ATOM 1527 C C . LEU A 1 201 ? -8.144 6.640 19.436 1.00 89.00 201 LEU A C 1
ATOM 1529 O O . LEU A 1 201 ? -8.737 5.897 18.662 1.00 89.00 201 LEU A O 1
ATOM 1533 N N . LEU A 1 202 ? -8.026 6.327 20.726 1.00 88.31 202 LEU A N 1
ATOM 1534 C CA . LEU A 1 202 ? -8.618 5.109 21.293 1.00 88.31 202 LEU A CA 1
ATOM 1535 C C . LEU A 1 202 ? -10.146 5.173 21.418 1.00 88.31 202 LEU A C 1
ATOM 1537 O O . LEU A 1 202 ? -10.802 4.127 21.444 1.00 88.31 202 LEU A O 1
ATOM 1541 N N . ALA A 1 203 ? -10.737 6.371 21.445 1.00 89.44 203 ALA A N 1
ATOM 1542 C CA . ALA A 1 203 ? -12.175 6.526 21.596 1.00 89.44 203 ALA A CA 1
ATOM 1543 C C . ALA A 1 203 ? -12.929 5.806 20.468 1.00 89.44 203 ALA A C 1
ATOM 1545 O O . ALA A 1 203 ? -12.640 5.999 19.289 1.00 89.44 203 ALA A O 1
ATOM 1546 N N . THR A 1 204 ? -13.932 4.998 20.825 1.00 88.94 204 THR A N 1
ATOM 1547 C CA . THR A 1 204 ? -14.617 4.067 19.907 1.00 88.94 204 THR A CA 1
ATOM 1548 C C . THR A 1 204 ? -15.147 4.734 18.636 1.00 88.94 204 THR A C 1
ATOM 1550 O O . THR A 1 204 ? -15.093 4.141 17.565 1.00 88.94 204 THR A O 1
ATOM 1553 N N . HIS A 1 205 ? -15.623 5.977 18.738 1.00 89.75 205 HIS A N 1
ATOM 1554 C CA . HIS A 1 205 ? -16.145 6.749 17.608 1.00 89.75 205 HIS A CA 1
ATOM 1555 C C . HIS A 1 205 ? -15.068 7.161 16.587 1.00 89.75 205 HIS A C 1
ATOM 1557 O O . HIS A 1 205 ? -15.407 7.459 15.444 1.00 89.75 205 HIS A O 1
ATOM 1563 N N . LEU A 1 206 ? -13.788 7.152 16.976 1.00 91.06 206 LEU A N 1
ATOM 1564 C CA . LEU A 1 206 ? -12.640 7.338 16.088 1.00 91.06 206 LEU A CA 1
ATOM 1565 C C . LEU A 1 206 ? -11.994 5.998 15.728 1.00 91.06 206 LEU A C 1
ATOM 1567 O O . LEU A 1 206 ? -11.830 5.703 14.547 1.00 91.06 206 LEU A O 1
ATOM 1571 N N . SER A 1 207 ? -11.662 5.163 16.717 1.00 91.38 207 SER A N 1
ATOM 1572 C CA . SER A 1 207 ? -10.917 3.921 16.476 1.00 91.38 207 SER A CA 1
ATOM 1573 C C . SER A 1 207 ? -11.678 2.935 15.596 1.00 91.38 207 SER A C 1
ATOM 1575 O O . SER A 1 207 ? -11.082 2.373 14.684 1.00 91.38 207 SER A O 1
ATOM 1577 N N . LEU A 1 208 ? -12.987 2.746 15.798 1.00 91.44 208 LEU A N 1
ATOM 1578 C CA . LEU A 1 208 ? -13.775 1.790 15.011 1.00 91.44 208 LEU A CA 1
ATOM 1579 C C . LEU A 1 208 ? -13.735 2.089 13.496 1.00 91.44 208 LEU A C 1
ATOM 1581 O O . LEU A 1 208 ? -13.315 1.213 12.735 1.00 91.44 208 LEU A O 1
ATOM 1585 N N . PRO A 1 209 ? -14.119 3.292 13.020 1.00 93.56 209 PRO A N 1
ATOM 1586 C CA . PRO A 1 209 ? -14.063 3.590 11.591 1.00 93.56 209 PRO A CA 1
ATOM 1587 C C . PRO A 1 209 ? -12.636 3.631 11.030 1.00 93.56 209 PRO A C 1
ATOM 1589 O O . PRO A 1 209 ? -12.437 3.277 9.868 1.00 93.56 209 PRO A O 1
ATOM 1592 N N . LEU A 1 210 ? -11.640 4.041 11.824 1.00 94.12 210 LEU A N 1
ATOM 1593 C CA . LEU A 1 210 ? -10.247 4.094 11.372 1.00 94.12 210 LEU A CA 1
ATOM 1594 C C . LEU A 1 210 ? -9.636 2.699 11.222 1.00 94.12 210 LEU A C 1
ATOM 1596 O O . LEU A 1 210 ? -9.011 2.434 10.200 1.00 94.12 210 LEU A O 1
ATOM 1600 N N . ILE A 1 211 ? -9.873 1.792 12.174 1.00 94.06 211 ILE A N 1
ATOM 1601 C CA . ILE A 1 211 ? -9.459 0.385 12.068 1.00 94.06 211 ILE A CA 1
ATOM 1602 C C . ILE A 1 211 ? -10.116 -0.259 10.845 1.00 94.06 211 ILE A C 1
ATOM 1604 O O . ILE A 1 211 ? -9.427 -0.901 10.052 1.00 94.06 211 ILE A O 1
ATOM 1608 N N . GLY A 1 212 ? -11.417 -0.026 10.641 1.00 94.62 212 GLY A N 1
ATOM 1609 C CA . GLY A 1 212 ? -12.122 -0.497 9.448 1.00 94.62 212 GLY A CA 1
ATOM 1610 C C . GLY A 1 212 ? -11.485 0.017 8.153 1.00 94.62 212 GLY A C 1
ATOM 1611 O O . GLY A 1 212 ? -11.250 -0.760 7.228 1.00 94.62 212 GLY A O 1
ATOM 1612 N N . LEU A 1 213 ? -11.128 1.305 8.090 1.00 96.50 213 LEU A N 1
ATOM 1613 C CA . LEU A 1 213 ? -10.429 1.874 6.935 1.00 96.50 213 LEU A CA 1
ATOM 1614 C C . LEU A 1 213 ? -9.054 1.224 6.712 1.00 96.50 213 LEU A C 1
ATOM 1616 O O . LEU A 1 213 ? -8.731 0.885 5.570 1.00 96.50 213 LEU A O 1
ATOM 1620 N N . THR A 1 214 ? -8.263 1.015 7.766 1.00 95.88 214 THR A N 1
ATOM 1621 C CA . THR A 1 214 ? -6.951 0.348 7.688 1.00 95.88 214 THR A CA 1
ATOM 1622 C C . THR A 1 214 ? -7.084 -1.084 7.166 1.00 95.88 214 THR A C 1
ATOM 1624 O O . THR A 1 214 ? -6.412 -1.471 6.208 1.00 95.88 214 THR A O 1
ATOM 1627 N N . GLN A 1 215 ? -8.015 -1.861 7.715 1.00 94.62 215 GLN A N 1
ATOM 1628 C CA . GLN A 1 215 ? -8.263 -3.245 7.305 1.00 94.62 215 GLN A CA 1
ATOM 1629 C C . GLN A 1 215 ? -8.752 -3.360 5.861 1.00 94.62 215 GLN A C 1
ATOM 1631 O O . GLN A 1 215 ? -8.234 -4.169 5.085 1.00 94.62 215 GLN A O 1
ATOM 1636 N N . LEU A 1 216 ? -9.706 -2.512 5.468 1.00 96.00 216 LEU A N 1
ATOM 1637 C CA . LEU A 1 216 ? -10.176 -2.452 4.086 1.00 96.00 216 LEU A CA 1
ATOM 1638 C C . LEU A 1 216 ? -9.056 -2.033 3.133 1.00 96.00 216 LEU A C 1
ATOM 1640 O O . LEU A 1 216 ? -8.995 -2.533 2.013 1.00 96.00 216 LEU A O 1
ATOM 1644 N N . THR A 1 217 ? -8.149 -1.160 3.572 1.00 97.38 217 THR A N 1
ATOM 1645 C CA . THR A 1 217 ? -6.984 -0.749 2.782 1.00 97.38 217 THR A CA 1
ATOM 1646 C C . THR A 1 217 ? -6.016 -1.913 2.570 1.00 97.38 217 THR A C 1
ATOM 1648 O O . THR A 1 217 ? -5.579 -2.127 1.439 1.00 97.38 217 THR A O 1
ATOM 1651 N N . ASN A 1 218 ? -5.730 -2.714 3.600 1.00 96.19 218 ASN A N 1
ATOM 1652 C CA . ASN A 1 218 ? -4.927 -3.935 3.464 1.00 96.19 218 ASN A CA 1
ATOM 1653 C C . ASN A 1 218 ? -5.550 -4.928 2.472 1.00 96.19 218 ASN A C 1
ATOM 1655 O O . ASN A 1 218 ? -4.875 -5.425 1.562 1.00 96.19 218 ASN A O 1
ATOM 1659 N N . TYR A 1 219 ? -6.856 -5.180 2.599 1.00 95.88 219 TYR A N 1
ATOM 1660 C CA . TYR A 1 219 ? -7.584 -6.037 1.663 1.00 95.88 219 TYR A CA 1
ATOM 1661 C C . TYR A 1 219 ? -7.544 -5.472 0.234 1.00 95.88 219 TYR A C 1
ATOM 1663 O O . TYR A 1 219 ? -7.284 -6.201 -0.727 1.00 95.88 219 TYR A O 1
ATOM 1671 N N . TYR A 1 220 ? -7.719 -4.153 0.102 1.00 96.75 220 TYR A N 1
ATOM 1672 C CA . TYR A 1 220 ? -7.657 -3.434 -1.165 1.00 96.75 220 TYR A CA 1
ATOM 1673 C C . TYR A 1 220 ? -6.302 -3.585 -1.857 1.00 96.75 220 TYR A C 1
ATOM 1675 O O . TYR A 1 220 ? -6.231 -3.945 -3.033 1.00 96.75 220 TYR A O 1
ATOM 1683 N N . ILE A 1 221 ? -5.218 -3.344 -1.124 1.00 96.44 221 ILE A N 1
ATOM 1684 C CA . ILE A 1 221 ? -3.851 -3.494 -1.626 1.00 96.44 221 ILE A CA 1
ATOM 1685 C C . ILE A 1 221 ? -3.604 -4.938 -2.072 1.00 96.44 221 ILE A C 1
ATOM 1687 O O . ILE A 1 221 ? -3.061 -5.150 -3.155 1.00 96.44 221 ILE A O 1
ATOM 1691 N N . THR A 1 222 ? -4.068 -5.920 -1.294 1.00 94.50 222 THR A N 1
ATOM 1692 C CA . THR A 1 222 ? -3.877 -7.346 -1.593 1.00 94.50 222 THR A CA 1
ATOM 1693 C C . THR A 1 222 ? -4.436 -7.719 -2.965 1.00 94.50 222 THR A C 1
ATOM 1695 O O . THR A 1 222 ? -3.697 -8.242 -3.800 1.00 94.50 222 THR A O 1
ATOM 1698 N N . PHE A 1 223 ? -5.710 -7.419 -3.254 1.00 93.00 223 PHE A N 1
ATOM 1699 C CA . PHE A 1 223 ? -6.253 -7.768 -4.573 1.00 93.00 223 PHE A CA 1
ATOM 1700 C C . PHE A 1 223 ? -5.629 -6.935 -5.698 1.00 93.00 223 PHE A C 1
ATOM 1702 O O . PHE A 1 223 ? -5.520 -7.429 -6.817 1.00 93.00 223 PHE A O 1
ATOM 1709 N N . LYS A 1 224 ? -5.186 -5.694 -5.435 1.00 93.50 224 LYS A N 1
ATOM 1710 C CA . LYS A 1 224 ? -4.504 -4.879 -6.453 1.00 93.50 224 LYS A CA 1
ATOM 1711 C C . LYS A 1 224 ? -3.165 -5.476 -6.864 1.00 93.50 224 LYS A C 1
ATOM 1713 O O . LYS A 1 224 ? -2.898 -5.542 -8.060 1.00 93.50 224 LYS A O 1
ATOM 1718 N N . ILE A 1 225 ? -2.370 -5.926 -5.897 1.00 92.06 225 ILE A N 1
ATOM 1719 C CA . ILE A 1 225 ? 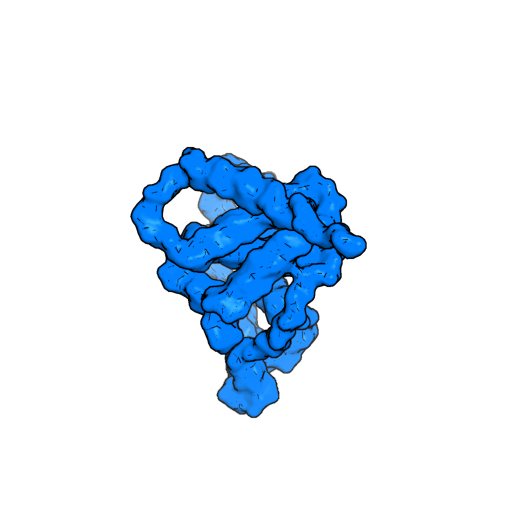-1.068 -6.559 -6.139 1.00 92.06 225 ILE A CA 1
ATOM 1720 C C . ILE A 1 225 ? -1.235 -7.877 -6.893 1.00 92.06 225 ILE A C 1
ATOM 1722 O O . ILE A 1 225 ? -0.508 -8.142 -7.840 1.00 92.06 225 ILE A O 1
ATOM 1726 N N . LEU A 1 226 ? -2.243 -8.672 -6.529 1.00 89.81 226 LEU A N 1
ATOM 1727 C CA . LEU A 1 226 ? -2.556 -9.931 -7.213 1.00 89.81 226 LEU A CA 1
ATOM 1728 C C . LEU A 1 226 ? -3.188 -9.736 -8.604 1.00 89.81 226 LEU A C 1
ATOM 1730 O O . LEU A 1 226 ? -3.542 -10.721 -9.253 1.00 89.81 226 LEU A O 1
ATOM 1734 N N . GLU A 1 227 ? -3.390 -8.486 -9.030 1.00 90.31 227 GLU A N 1
ATOM 1735 C CA . GLU A 1 227 ? -4.127 -8.111 -10.238 1.00 90.31 227 GLU A CA 1
ATOM 1736 C C . GLU A 1 227 ? -5.508 -8.785 -10.325 1.00 90.31 227 GLU A C 1
ATOM 1738 O O . GLU A 1 227 ? -5.932 -9.290 -11.367 1.00 90.31 227 GLU A O 1
ATOM 1743 N N . LYS A 1 228 ? -6.219 -8.792 -9.194 1.00 91.06 228 LYS A N 1
ATOM 1744 C CA . LYS A 1 228 ? -7.566 -9.339 -9.033 1.00 91.06 228 LYS A CA 1
ATOM 1745 C C . LYS A 1 228 ? -8.591 -8.264 -8.731 1.00 91.06 228 LYS A C 1
ATOM 1747 O O . LYS A 1 228 ? -8.300 -7.175 -8.233 1.00 91.06 228 LYS A O 1
ATOM 1752 N N . THR A 1 229 ? -9.836 -8.592 -9.028 1.00 93.56 229 THR A N 1
ATOM 1753 C CA . THR A 1 229 ? -11.000 -7.894 -8.493 1.00 93.56 229 THR A CA 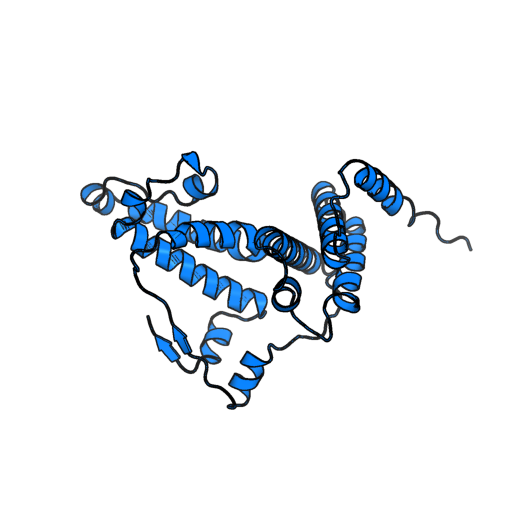1
ATOM 1754 C C . THR A 1 229 ? -11.258 -8.328 -7.043 1.00 93.56 229 THR A C 1
ATOM 1756 O O . THR A 1 229 ? -10.839 -9.416 -6.639 1.00 93.56 229 THR A O 1
ATOM 1759 N N . PRO A 1 230 ? -11.990 -7.524 -6.248 1.00 93.31 230 PRO A N 1
ATOM 1760 C CA . PRO A 1 230 ? -12.407 -7.937 -4.908 1.00 93.31 230 PRO A CA 1
ATOM 1761 C C . PRO A 1 230 ? -13.178 -9.267 -4.914 1.00 93.31 230 PRO A C 1
ATOM 1763 O O . PRO A 1 230 ? -12.965 -10.108 -4.049 1.00 93.31 230 PRO A O 1
ATOM 1766 N N . GLY A 1 231 ? -14.041 -9.474 -5.919 1.00 93.69 231 GLY A N 1
ATOM 1767 C CA . GLY A 1 231 ? -14.820 -10.705 -6.073 1.00 93.69 231 GLY A CA 1
ATOM 1768 C C . GLY A 1 231 ? -13.942 -11.926 -6.327 1.00 93.69 231 GLY A C 1
ATOM 1769 O O . GLY A 1 231 ? -14.112 -12.939 -5.660 1.00 93.69 231 GLY A O 1
ATOM 1770 N N . GLU A 1 232 ? -12.948 -11.808 -7.213 1.00 92.62 232 GLU A N 1
ATOM 1771 C CA . GLU A 1 232 ? -11.994 -12.895 -7.458 1.00 92.62 232 GLU A CA 1
ATOM 1772 C C . GLU A 1 232 ? -11.178 -13.239 -6.210 1.00 92.62 232 GLU A C 1
ATOM 1774 O O . GLU A 1 232 ? -10.972 -14.418 -5.946 1.00 92.62 232 GLU A O 1
ATOM 1779 N N . LEU A 1 233 ? -10.724 -12.246 -5.432 1.00 92.00 233 LEU A N 1
ATOM 1780 C CA . LEU A 1 233 ? -10.014 -12.533 -4.182 1.00 92.00 233 LEU A CA 1
ATOM 1781 C C . LEU A 1 233 ? -10.937 -13.235 -3.178 1.00 92.00 233 LEU A C 1
ATOM 1783 O O . LEU A 1 233 ? -10.525 -14.223 -2.578 1.00 92.00 233 LEU A O 1
ATOM 1787 N N . ARG A 1 234 ? -12.184 -12.769 -3.027 1.00 92.81 234 ARG A N 1
ATOM 1788 C CA . ARG A 1 234 ? -13.198 -13.409 -2.174 1.00 92.81 234 ARG A CA 1
ATOM 1789 C C . ARG A 1 234 ? -13.446 -14.857 -2.584 1.00 92.81 234 ARG A C 1
ATOM 1791 O O . ARG A 1 234 ? -13.459 -15.723 -1.721 1.00 92.81 234 ARG A O 1
ATOM 1798 N N . ASP A 1 235 ? -13.588 -15.138 -3.877 1.00 92.00 235 ASP A N 1
ATOM 1799 C CA . ASP A 1 235 ? -13.842 -16.493 -4.389 1.00 92.00 235 ASP A CA 1
ATOM 1800 C C . ASP A 1 235 ? -12.687 -17.475 -4.102 1.00 92.00 235 ASP A C 1
ATOM 1802 O O . ASP A 1 235 ? -12.871 -18.690 -4.157 1.00 92.00 235 ASP A O 1
ATOM 1806 N N . MET A 1 236 ? -11.491 -16.965 -3.789 1.00 90.00 236 MET A N 1
ATOM 1807 C CA . MET A 1 236 ? -10.329 -17.769 -3.392 1.00 90.00 236 MET A CA 1
ATOM 1808 C C . MET A 1 236 ? -10.274 -18.050 -1.883 1.00 90.00 236 MET A C 1
ATOM 1810 O O . MET A 1 236 ? -9.421 -18.826 -1.442 1.00 90.00 236 MET A O 1
ATOM 1814 N N . LEU A 1 237 ? -11.147 -17.424 -1.092 1.00 92.31 237 LEU A N 1
ATOM 1815 C CA . LEU A 1 237 ? -11.268 -17.643 0.344 1.00 92.31 237 LEU A CA 1
ATOM 1816 C C . LEU A 1 237 ? -12.316 -18.725 0.620 1.00 92.31 237 LEU A C 1
ATOM 1818 O O . LEU A 1 237 ? -13.388 -18.756 0.024 1.00 92.31 237 LEU A O 1
ATOM 1822 N N . ALA A 1 238 ? -12.014 -19.603 1.571 1.00 90.62 238 ALA A N 1
ATOM 1823 C CA . ALA A 1 238 ? -12.948 -20.596 2.093 1.00 90.62 238 ALA A CA 1
ATOM 1824 C C . ALA A 1 238 ? -13.957 -19.988 3.089 1.00 90.62 238 ALA A C 1
ATOM 1826 O O . ALA A 1 238 ? -14.946 -20.636 3.426 1.00 90.62 238 ALA A O 1
ATOM 1827 N N . GLY A 1 239 ? -13.707 -18.765 3.563 1.00 87.44 239 GLY A N 1
ATOM 1828 C CA . GLY A 1 239 ? -14.617 -17.995 4.406 1.00 87.44 239 GLY A CA 1
ATOM 1829 C C . GLY A 1 239 ? -13.989 -16.706 4.941 1.00 87.44 239 GLY A C 1
ATOM 1830 O O . GLY A 1 239 ? -12.805 -16.425 4.713 1.00 87.44 239 GLY A O 1
ATOM 1831 N N . GLU A 1 240 ? -14.782 -15.969 5.714 1.00 85.62 240 GLU A N 1
ATOM 1832 C CA . GLU A 1 240 ? -14.374 -14.761 6.428 1.00 85.62 240 GLU A CA 1
ATOM 1833 C C . GLU A 1 240 ? -14.843 -14.775 7.894 1.00 85.62 240 GLU A C 1
ATOM 1835 O O . GLU A 1 240 ? -15.887 -15.343 8.219 1.00 85.62 240 GLU A O 1
ATOM 1840 N N . LEU A 1 241 ? -14.061 -14.147 8.775 1.00 83.44 241 LEU A N 1
ATOM 1841 C CA . LEU A 1 241 ? -14.405 -13.840 10.168 1.00 83.44 241 LEU A CA 1
ATOM 1842 C C . LEU A 1 241 ? -14.058 -12.371 10.455 1.00 83.44 241 LEU A C 1
ATOM 1844 O O . LEU A 1 241 ? -13.056 -11.873 9.938 1.00 83.44 241 LEU A O 1
ATOM 1848 N N . GLY A 1 242 ? -14.852 -11.692 11.282 1.00 72.50 242 GLY A N 1
ATOM 1849 C CA . GLY A 1 242 ? -14.658 -10.293 11.679 1.00 72.50 242 GLY A CA 1
ATOM 1850 C C . GLY A 1 242 ? -15.440 -9.938 12.932 1.00 72.50 242 GLY A C 1
ATOM 1851 O O . GLY A 1 242 ? -16.405 -10.678 13.235 1.00 72.50 242 GLY A O 1
#

Organism: NCBI:txid109894

Radius of gyration: 21.49 Å; Cα contacts (8 Å, |Δi|>4): 206; chains: 1; bounding box: 55×46×68 Å

Mean predicted aligned error: 8.9 Å